Protein AF-A0A7V8ZEN1-F1 (afdb_monomer)

Mean predicted aligned error: 11.78 Å

Structure (mmCIF, N/CA/C/O backbone):
data_AF-A0A7V8ZEN1-F1
#
_entry.id   AF-A0A7V8ZEN1-F1
#
loop_
_atom_site.group_PDB
_atom_site.id
_atom_site.type_symbol
_atom_site.label_atom_id
_atom_site.label_alt_id
_atom_site.label_comp_id
_atom_site.label_asym_id
_atom_site.label_entity_id
_atom_site.label_seq_id
_atom_site.pdbx_PDB_ins_code
_atom_site.Cartn_x
_atom_site.Cartn_y
_atom_site.Cartn_z
_atom_site.occupancy
_atom_site.B_iso_or_equiv
_atom_site.auth_seq_id
_atom_site.auth_comp_id
_atom_site.auth_asym_id
_atom_site.auth_atom_id
_atom_site.pdbx_PDB_model_num
ATOM 1 N N . MET A 1 1 ? 15.581 -9.166 -13.217 1.00 50.28 1 MET A N 1
ATOM 2 C CA . MET A 1 1 ? 16.627 -10.014 -13.841 1.00 50.28 1 MET A CA 1
ATOM 3 C C . MET A 1 1 ? 17.920 -9.915 -13.047 1.00 50.28 1 MET A C 1
ATOM 5 O O . MET A 1 1 ? 18.305 -8.812 -12.677 1.00 50.28 1 MET A O 1
ATOM 9 N N . SER A 1 2 ? 18.585 -11.038 -12.763 1.00 59.81 2 SER A N 1
ATOM 10 C CA . SER A 1 2 ? 19.910 -11.027 -12.125 1.00 59.81 2 SER A CA 1
ATOM 11 C C . SER A 1 2 ? 20.992 -10.606 -13.131 1.00 59.81 2 SER A C 1
ATOM 13 O O . SER A 1 2 ? 20.839 -10.835 -14.330 1.00 59.81 2 SER A O 1
ATOM 15 N N . ALA A 1 3 ? 22.110 -10.040 -12.659 1.00 61.19 3 ALA A N 1
ATOM 16 C CA . ALA A 1 3 ? 23.242 -9.637 -13.512 1.00 61.19 3 ALA A CA 1
ATOM 17 C C . ALA A 1 3 ? 23.814 -10.793 -14.364 1.00 61.19 3 ALA A C 1
ATOM 19 O O . ALA A 1 3 ? 24.419 -10.572 -15.409 1.00 61.19 3 ALA A O 1
ATOM 20 N N . ARG A 1 4 ? 23.590 -12.045 -13.939 1.00 68.81 4 ARG A N 1
ATOM 21 C CA . ARG A 1 4 ? 23.925 -13.251 -14.711 1.00 68.81 4 ARG A CA 1
ATOM 22 C C . ARG A 1 4 ? 23.006 -13.446 -15.920 1.00 68.81 4 ARG A C 1
ATOM 24 O O . ARG A 1 4 ? 23.482 -13.821 -16.983 1.00 68.81 4 ARG A O 1
ATOM 31 N N . SER A 1 5 ? 21.711 -13.165 -15.778 1.00 67.56 5 SER A N 1
ATOM 32 C CA . SER A 1 5 ? 20.731 -13.296 -16.864 1.00 67.56 5 SER A CA 1
ATOM 33 C C . SER A 1 5 ? 20.959 -12.255 -17.966 1.00 67.56 5 SER A C 1
ATOM 35 O O . SER A 1 5 ? 20.916 -12.601 -19.143 1.00 67.56 5 SER A O 1
ATOM 37 N N . THR A 1 6 ? 21.297 -11.011 -17.613 1.00 72.56 6 THR A N 1
ATOM 38 C CA . THR A 1 6 ? 21.605 -9.964 -18.605 1.00 72.56 6 THR A CA 1
ATOM 39 C C . THR A 1 6 ? 22.898 -10.247 -19.371 1.00 72.56 6 THR A C 1
ATOM 41 O O . THR A 1 6 ? 22.950 -10.031 -20.580 1.00 72.56 6 THR A O 1
ATOM 44 N N . ALA A 1 7 ? 23.923 -10.782 -18.700 1.00 70.00 7 ALA A N 1
ATOM 45 C CA . ALA A 1 7 ? 25.176 -11.177 -19.342 1.00 70.00 7 ALA A CA 1
ATOM 46 C C . ALA A 1 7 ? 24.993 -12.346 -20.329 1.00 70.00 7 ALA A C 1
ATOM 48 O O . ALA A 1 7 ? 25.593 -12.336 -21.402 1.00 70.00 7 ALA A O 1
ATOM 49 N N . LEU A 1 8 ? 24.137 -13.323 -19.999 1.00 73.62 8 LEU A N 1
ATOM 50 C CA . LEU A 1 8 ? 23.817 -14.445 -20.891 1.00 73.62 8 LEU A CA 1
ATOM 51 C C . LEU A 1 8 ? 23.087 -13.986 -22.157 1.00 73.62 8 LEU A C 1
ATOM 53 O O . LEU A 1 8 ? 23.453 -14.398 -23.255 1.00 73.62 8 LEU A O 1
ATOM 57 N N . VAL A 1 9 ? 22.097 -13.101 -22.013 1.00 70.50 9 VAL A N 1
ATOM 58 C CA . VAL A 1 9 ? 21.372 -12.533 -23.159 1.00 70.50 9 VAL A CA 1
ATOM 59 C C . VAL A 1 9 ? 22.320 -11.736 -24.054 1.00 70.50 9 VAL A C 1
ATOM 61 O O . VAL A 1 9 ? 22.309 -11.928 -25.267 1.00 70.50 9 VAL A O 1
ATOM 64 N N . LEU A 1 10 ? 23.191 -10.904 -23.470 1.00 70.56 10 LEU A N 1
ATOM 65 C CA . LEU A 1 10 ? 24.184 -10.158 -24.243 1.00 70.56 10 LEU A CA 1
ATOM 66 C C . LEU A 1 10 ? 25.124 -11.097 -25.008 1.00 70.56 10 LEU A C 1
ATOM 68 O O . LEU A 1 10 ? 25.340 -10.899 -26.200 1.00 70.56 10 LEU A O 1
ATOM 72 N N . GLY A 1 11 ? 25.650 -12.132 -24.349 1.00 70.06 11 GLY A N 1
ATOM 73 C CA . GLY A 1 11 ? 26.528 -13.112 -24.989 1.00 70.06 11 GLY A CA 1
ATOM 74 C C . GLY A 1 11 ? 25.861 -13.823 -26.169 1.00 70.06 11 GLY A C 1
ATOM 75 O O . GLY A 1 11 ? 26.482 -13.975 -27.219 1.00 70.06 11 GLY A O 1
ATOM 76 N N . LEU A 1 12 ? 24.584 -14.195 -26.032 1.00 75.19 12 LEU A N 1
ATOM 77 C CA . LEU A 1 12 ? 23.824 -14.871 -27.085 1.00 75.19 12 LEU A CA 1
ATOM 78 C C . LEU A 1 12 ? 23.557 -13.952 -28.287 1.00 75.19 12 LEU A C 1
ATOM 80 O O . LEU A 1 12 ? 23.735 -14.367 -29.431 1.00 75.19 12 LEU A O 1
ATOM 84 N N . VAL A 1 13 ? 23.207 -12.688 -28.032 1.00 69.19 13 VAL A N 1
ATOM 85 C CA . VAL A 1 13 ? 22.998 -11.674 -29.079 1.00 69.19 13 VAL A CA 1
ATOM 86 C C . VAL A 1 13 ? 24.303 -11.359 -29.816 1.00 69.19 13 VAL A C 1
ATOM 88 O O . VAL A 1 13 ? 24.310 -11.301 -31.044 1.00 69.19 13 VAL A O 1
ATOM 91 N N . VAL A 1 14 ? 25.415 -11.208 -29.089 1.00 71.00 14 VAL A N 1
ATOM 92 C CA . VAL A 1 14 ? 26.746 -10.960 -29.672 1.00 71.00 14 VAL A CA 1
ATOM 93 C C . VAL A 1 14 ? 27.201 -12.140 -30.533 1.00 71.00 14 VAL A C 1
ATOM 95 O O . VAL A 1 14 ? 27.686 -11.932 -31.644 1.00 71.00 14 VAL A O 1
ATOM 98 N N . ALA A 1 15 ? 27.023 -13.374 -30.052 1.00 70.88 15 ALA A N 1
ATOM 99 C CA . ALA A 1 15 ? 27.401 -14.575 -30.792 1.00 70.88 15 ALA A CA 1
ATOM 100 C C . ALA A 1 15 ? 26.564 -14.749 -32.070 1.00 70.88 15 ALA A C 1
ATOM 102 O O . ALA A 1 15 ? 27.119 -15.037 -33.131 1.00 70.88 15 ALA A O 1
ATOM 103 N N . ALA A 1 16 ? 25.248 -14.526 -31.989 1.00 69.38 16 ALA A N 1
ATOM 104 C CA . ALA A 1 16 ? 24.355 -14.609 -33.141 1.00 69.38 16 ALA A CA 1
ATOM 105 C C . ALA A 1 16 ? 24.655 -13.517 -34.183 1.00 69.38 16 ALA A C 1
ATOM 107 O O . ALA A 1 16 ? 24.799 -13.823 -35.367 1.00 69.38 16 ALA A O 1
ATOM 108 N N . GLY A 1 17 ? 24.805 -12.261 -33.748 1.00 61.66 17 GLY A N 1
ATOM 109 C CA . GLY A 1 17 ? 25.104 -11.132 -34.633 1.00 61.66 17 GLY A CA 1
ATOM 110 C C . GLY A 1 17 ? 26.479 -11.248 -35.295 1.00 61.66 17 GLY A C 1
ATOM 111 O O . GLY A 1 17 ? 26.591 -11.134 -36.516 1.00 61.66 17 GLY A O 1
ATOM 112 N N . GLY A 1 18 ? 27.516 -11.553 -34.509 1.00 64.50 18 GLY A N 1
ATOM 113 C CA . GLY A 1 18 ? 28.874 -11.762 -35.015 1.00 64.50 18 GLY A CA 1
ATOM 114 C C . GLY A 1 18 ? 28.983 -12.958 -35.962 1.00 64.50 18 GLY A C 1
ATOM 115 O O . GLY A 1 18 ? 29.631 -12.858 -37.002 1.00 64.50 18 GLY A O 1
ATOM 116 N N . GLY A 1 19 ? 28.306 -14.068 -35.646 1.00 66.12 19 GLY A N 1
ATOM 117 C CA . GLY A 1 19 ? 28.267 -15.265 -36.491 1.00 66.12 19 GLY A CA 1
ATOM 118 C C . GLY A 1 19 ? 27.554 -15.036 -37.826 1.00 66.12 19 GLY A C 1
ATOM 119 O O . GLY A 1 19 ? 28.081 -15.413 -38.871 1.00 66.12 19 GLY A O 1
ATOM 120 N N . ALA A 1 20 ? 26.401 -14.361 -37.817 1.00 64.44 20 ALA A N 1
ATOM 121 C CA . ALA A 1 20 ? 25.682 -14.009 -39.043 1.00 64.44 20 ALA A CA 1
ATOM 122 C C . ALA A 1 20 ? 26.513 -13.084 -39.948 1.00 64.44 20 ALA A C 1
ATOM 124 O O . ALA A 1 20 ? 26.567 -13.284 -41.160 1.00 64.44 20 ALA A O 1
ATOM 125 N N . PHE A 1 21 ? 27.217 -12.112 -39.362 1.00 59.88 21 PHE A N 1
ATOM 126 C CA . PHE A 1 21 ? 28.091 -11.209 -40.111 1.00 59.88 21 PHE A CA 1
ATOM 127 C C . PHE A 1 21 ? 29.328 -11.934 -40.667 1.00 59.88 21 PHE A C 1
ATOM 129 O O . PHE A 1 21 ? 29.716 -11.703 -41.814 1.00 59.88 21 PHE A O 1
ATOM 136 N N . ALA A 1 22 ? 29.897 -12.871 -39.897 1.00 67.56 22 ALA A N 1
ATOM 137 C CA . ALA A 1 22 ? 31.028 -13.697 -40.319 1.00 67.56 22 ALA A CA 1
ATOM 138 C C . ALA A 1 22 ? 30.718 -14.553 -41.556 1.00 67.56 22 ALA A C 1
ATOM 140 O O . ALA A 1 22 ? 31.601 -14.765 -42.386 1.00 67.56 22 ALA A O 1
ATOM 141 N N . LEU A 1 23 ? 29.475 -15.030 -41.686 1.00 74.12 23 LEU A N 1
ATOM 142 C CA . LEU A 1 23 ? 29.033 -15.828 -42.834 1.00 74.12 23 LEU A CA 1
ATOM 143 C C . LEU A 1 23 ? 28.975 -15.022 -44.138 1.00 74.12 23 LEU A C 1
ATOM 145 O O . LEU A 1 23 ? 29.176 -15.595 -45.204 1.00 74.12 23 LEU A O 1
ATOM 149 N N . VAL A 1 24 ? 28.702 -13.717 -44.061 1.00 70.56 24 VAL A N 1
ATOM 150 C CA . VAL A 1 24 ? 28.510 -12.856 -45.241 1.00 70.56 24 VAL A CA 1
ATOM 151 C C . VAL A 1 24 ? 29.795 -12.127 -45.631 1.00 70.56 24 VAL A C 1
ATOM 153 O O . VAL A 1 24 ? 30.122 -12.054 -46.812 1.00 70.56 24 VAL A O 1
ATOM 156 N N . TYR A 1 25 ? 30.534 -11.608 -44.649 1.00 69.50 25 TYR A N 1
ATOM 157 C CA . TYR A 1 25 ? 31.694 -10.734 -44.875 1.00 69.50 25 TYR A CA 1
ATOM 158 C C . TYR A 1 25 ? 33.033 -11.395 -44.520 1.00 69.50 25 TYR A C 1
ATOM 160 O O . TYR A 1 25 ? 34.095 -10.886 -44.862 1.00 69.50 25 TYR A O 1
ATOM 168 N N . GLY A 1 26 ? 32.999 -12.572 -43.891 1.00 81.12 26 GLY A N 1
ATOM 169 C CA . GLY A 1 26 ? 34.181 -13.339 -43.515 1.00 81.12 26 GLY A CA 1
ATOM 170 C C . GLY A 1 26 ? 34.515 -13.273 -42.017 1.00 81.12 26 GLY A C 1
ATOM 171 O O . GLY A 1 26 ? 34.032 -12.414 -41.275 1.00 81.12 26 GLY A O 1
ATOM 172 N N . PRO A 1 27 ? 35.372 -14.192 -41.533 1.00 79.62 27 PRO A N 1
ATOM 173 C CA . PRO A 1 27 ? 35.562 -14.433 -40.101 1.00 79.62 27 PRO A CA 1
ATOM 174 C C . PRO A 1 27 ? 36.233 -13.274 -39.352 1.00 79.62 27 PRO A C 1
ATOM 176 O O . PRO A 1 27 ? 35.972 -13.087 -38.165 1.00 79.62 27 PRO A O 1
ATOM 179 N N . ARG A 1 28 ? 37.085 -12.484 -40.022 1.00 75.44 28 ARG A N 1
ATOM 180 C CA . ARG A 1 28 ? 37.740 -11.315 -39.406 1.00 75.44 28 ARG A CA 1
ATOM 181 C C . ARG A 1 28 ? 36.740 -10.194 -39.127 1.00 75.44 28 ARG A C 1
ATOM 183 O O . ARG A 1 28 ? 36.714 -9.677 -38.013 1.00 75.44 28 ARG A O 1
ATOM 190 N N . ASP A 1 29 ? 35.882 -9.886 -40.092 1.00 67.38 29 ASP A N 1
ATOM 191 C CA . ASP A 1 29 ? 34.894 -8.812 -39.967 1.00 67.38 29 ASP A CA 1
ATOM 192 C C . ASP A 1 29 ? 33.766 -9.198 -39.002 1.00 67.38 29 ASP A C 1
ATOM 194 O O . ASP A 1 29 ? 33.322 -8.380 -38.196 1.00 67.38 29 ASP A O 1
ATOM 198 N N . GLY A 1 30 ? 33.381 -10.480 -38.973 1.00 66.56 30 GLY A N 1
ATOM 199 C CA . GLY A 1 30 ? 32.468 -11.003 -37.954 1.00 66.56 30 GLY A CA 1
ATOM 200 C C . GLY A 1 30 ? 33.020 -10.930 -36.524 1.00 66.56 30 GLY A C 1
ATOM 201 O O . GLY A 1 30 ? 32.283 -10.588 -35.599 1.00 66.56 30 GLY A O 1
ATOM 202 N N . ALA A 1 31 ? 34.321 -11.182 -36.326 1.00 74.19 31 ALA A N 1
ATOM 203 C CA . ALA A 1 31 ? 34.964 -11.051 -35.015 1.00 74.19 31 ALA A CA 1
ATOM 204 C C . AL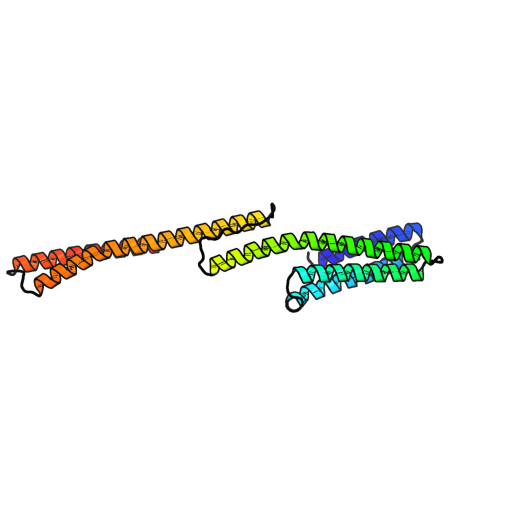A A 1 31 ? 35.035 -9.588 -34.539 1.00 74.19 31 ALA A C 1
ATOM 206 O O . ALA A 1 31 ? 34.787 -9.309 -33.364 1.00 74.19 31 ALA A O 1
ATOM 207 N N . LEU A 1 32 ? 35.323 -8.650 -35.449 1.00 69.69 32 LEU A N 1
ATOM 208 C CA . LEU A 1 32 ? 35.309 -7.213 -35.154 1.00 69.69 32 LEU A CA 1
ATOM 209 C C . LEU A 1 32 ? 33.902 -6.727 -34.782 1.00 69.69 32 LEU A C 1
ATOM 211 O O . LEU A 1 32 ? 33.744 -6.008 -33.792 1.00 69.69 32 LEU A O 1
ATOM 215 N N . MET A 1 33 ? 32.878 -7.177 -35.509 1.00 64.56 33 MET A N 1
ATOM 216 C CA . MET A 1 33 ? 31.480 -6.863 -35.205 1.00 64.56 33 MET A CA 1
ATOM 217 C C . MET A 1 33 ? 31.051 -7.418 -33.838 1.00 64.56 33 MET A C 1
ATOM 219 O O . MET A 1 33 ? 30.427 -6.711 -33.047 1.00 64.56 33 MET A O 1
ATOM 223 N N . ALA A 1 34 ? 31.440 -8.654 -33.510 1.00 67.81 34 ALA A N 1
ATOM 224 C CA . ALA A 1 34 ? 31.159 -9.246 -32.203 1.00 67.81 34 ALA A CA 1
ATOM 225 C C . ALA A 1 34 ? 31.802 -8.445 -31.054 1.00 67.81 34 ALA A C 1
ATOM 227 O O . ALA A 1 34 ? 31.140 -8.153 -30.055 1.00 67.81 34 ALA A O 1
ATOM 228 N N . LEU A 1 35 ? 33.071 -8.044 -31.203 1.00 76.19 35 LEU A N 1
ATOM 229 C CA . LEU A 1 35 ? 33.782 -7.232 -30.209 1.00 76.19 35 LEU A CA 1
ATOM 230 C C . LEU A 1 35 ? 33.095 -5.874 -29.997 1.00 76.19 35 LEU A C 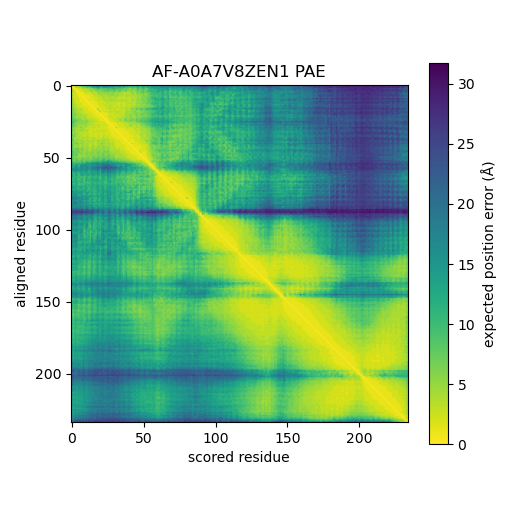1
ATOM 232 O O . LEU A 1 35 ? 32.929 -5.426 -28.861 1.00 76.19 35 LEU A O 1
ATOM 236 N N . PHE A 1 36 ? 32.656 -5.248 -31.088 1.00 69.38 36 PHE A N 1
ATOM 237 C CA . PHE A 1 36 ? 31.930 -3.985 -31.053 1.00 69.38 36 PHE A CA 1
ATOM 238 C C . PHE A 1 36 ? 30.582 -4.108 -30.324 1.00 69.38 36 PHE A C 1
ATOM 240 O O . PHE A 1 36 ? 30.307 -3.340 -29.396 1.00 69.38 36 PHE A O 1
ATOM 247 N N . MET A 1 37 ? 29.766 -5.109 -30.679 1.00 65.56 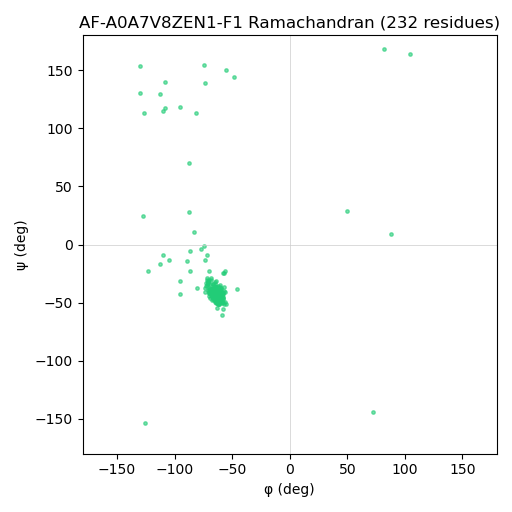37 MET A N 1
ATOM 248 C CA . MET A 1 37 ? 28.480 -5.364 -30.016 1.00 65.56 37 MET A CA 1
ATOM 249 C C . MET A 1 37 ? 28.656 -5.644 -28.519 1.00 65.56 37 MET A C 1
ATOM 251 O O . MET A 1 37 ? 27.850 -5.189 -27.705 1.00 65.56 37 MET A O 1
ATOM 255 N N . LEU A 1 38 ? 29.728 -6.346 -28.145 1.00 75.25 38 LEU A N 1
ATOM 256 C CA . LEU A 1 38 ? 30.057 -6.626 -26.751 1.00 75.25 38 LEU A CA 1
ATOM 257 C C . LEU A 1 38 ? 30.408 -5.339 -25.991 1.00 75.25 38 LEU A C 1
ATOM 259 O O . LEU A 1 38 ? 29.892 -5.130 -24.893 1.00 75.25 38 LEU A O 1
ATOM 263 N N . GLY A 1 39 ? 31.215 -4.451 -26.580 1.00 74.19 39 GLY A N 1
ATOM 264 C CA . GLY A 1 39 ? 31.580 -3.161 -25.985 1.00 74.19 39 GLY A CA 1
ATOM 265 C C . GLY A 1 39 ? 30.380 -2.233 -25.775 1.00 74.19 39 GLY A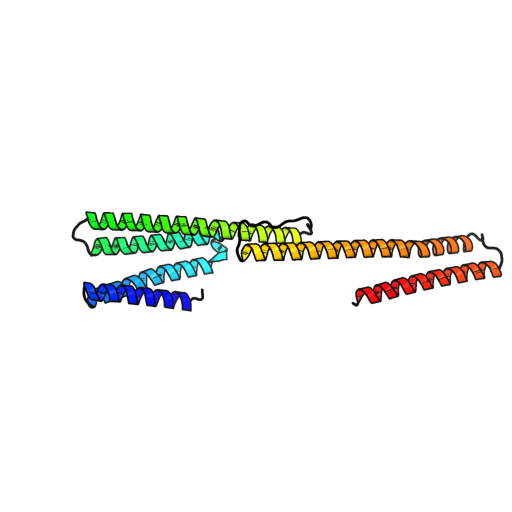 C 1
ATOM 266 O O . GLY A 1 39 ? 30.162 -1.739 -24.665 1.00 74.19 39 GLY A O 1
ATOM 267 N N . CYS A 1 40 ? 29.555 -2.045 -26.809 1.00 66.69 40 CYS A N 1
ATOM 268 C CA . CYS A 1 40 ? 28.335 -1.240 -26.707 1.00 66.69 40 CYS A CA 1
ATOM 269 C C . CYS A 1 40 ? 27.337 -1.848 -25.714 1.00 66.69 40 CYS A C 1
ATOM 271 O O . CYS A 1 40 ? 26.825 -1.150 -24.838 1.00 66.69 40 CYS A O 1
ATOM 273 N N . GLY A 1 41 ? 27.095 -3.158 -25.792 1.00 64.88 41 GLY A N 1
ATOM 274 C CA . GLY A 1 41 ? 26.184 -3.843 -24.878 1.00 64.88 41 GLY A CA 1
ATOM 275 C C . GLY A 1 41 ? 26.639 -3.779 -23.419 1.00 64.88 41 GLY A C 1
ATOM 276 O O . GLY A 1 41 ? 25.820 -3.534 -22.532 1.00 64.88 41 GLY A O 1
ATOM 277 N N . ALA A 1 42 ? 27.942 -3.916 -23.157 1.00 76.12 42 ALA A N 1
ATOM 278 C CA . ALA A 1 42 ? 28.507 -3.782 -21.816 1.00 76.12 42 ALA A CA 1
ATOM 279 C C . ALA A 1 42 ? 28.353 -2.358 -21.257 1.00 76.12 42 ALA A C 1
ATOM 281 O O . ALA A 1 42 ? 28.045 -2.202 -20.075 1.00 76.12 42 ALA A O 1
ATOM 282 N N . LEU A 1 43 ? 28.505 -1.325 -22.092 1.00 72.25 43 LEU A N 1
ATOM 283 C CA . LEU A 1 43 ? 28.289 0.071 -21.699 1.00 72.25 43 LEU A CA 1
ATOM 284 C C . LEU A 1 43 ? 26.817 0.367 -21.384 1.00 72.25 43 LEU A C 1
ATOM 286 O O . LEU A 1 43 ? 26.542 0.986 -20.354 1.00 72.25 43 LEU A O 1
ATOM 290 N N . VAL A 1 44 ? 25.869 -0.107 -22.205 1.00 67.19 44 VAL A N 1
ATOM 291 C CA . VAL A 1 44 ? 24.428 0.063 -21.930 1.00 67.19 44 VAL A CA 1
ATOM 292 C C . VAL A 1 44 ? 24.040 -0.655 -20.642 1.00 67.19 44 VAL A C 1
ATOM 294 O O . VAL A 1 44 ? 23.436 -0.049 -19.758 1.00 67.19 44 VAL A O 1
ATOM 297 N N . LEU A 1 45 ? 24.412 -1.931 -20.497 1.00 71.31 45 LEU A N 1
ATOM 298 C CA . LEU A 1 45 ? 24.070 -2.714 -19.309 1.00 71.31 45 LEU A CA 1
ATOM 299 C C . LEU A 1 45 ? 24.765 -2.179 -18.054 1.00 71.31 45 LEU A C 1
ATOM 301 O O . LEU A 1 45 ? 24.143 -2.107 -16.995 1.00 71.31 45 LEU A O 1
ATOM 305 N N . GLY A 1 46 ? 26.029 -1.771 -18.166 1.00 76.06 46 GLY A N 1
ATOM 306 C CA . GLY A 1 46 ? 26.787 -1.160 -17.079 1.00 76.06 46 GLY A CA 1
ATOM 307 C C . GLY A 1 46 ? 26.177 0.168 -16.641 1.00 76.06 46 GLY A C 1
ATOM 308 O O . GLY A 1 46 ? 25.953 0.372 -15.448 1.00 76.06 46 GLY A O 1
ATOM 309 N N . GLY A 1 47 ? 25.829 1.031 -17.596 1.00 71.88 47 GLY A N 1
ATOM 310 C CA . GLY A 1 47 ? 25.140 2.293 -17.345 1.00 71.88 47 GLY A CA 1
ATOM 311 C C . GLY A 1 47 ? 23.770 2.086 -16.705 1.00 71.88 47 GLY A C 1
ATOM 312 O O . GLY A 1 47 ? 23.504 2.659 -15.649 1.00 71.88 47 GLY A O 1
ATOM 313 N N . ALA A 1 48 ? 22.943 1.197 -17.259 1.00 69.38 48 ALA A N 1
ATOM 314 C CA . ALA A 1 48 ? 21.645 0.832 -16.691 1.00 69.38 48 ALA A CA 1
ATOM 315 C C . ALA A 1 48 ? 21.780 0.290 -15.257 1.00 69.38 48 ALA A C 1
ATOM 317 O O . ALA A 1 48 ? 21.018 0.674 -14.368 1.00 69.38 48 ALA A O 1
ATOM 318 N N . HIS A 1 49 ? 22.787 -0.547 -14.989 1.00 73.38 49 HIS A N 1
ATOM 319 C CA . HIS A 1 49 ? 23.016 -1.083 -13.650 1.00 73.38 49 HIS A CA 1
ATOM 320 C C . HIS A 1 49 ? 23.529 -0.016 -12.670 1.00 73.38 49 HIS A C 1
ATOM 322 O O . HIS A 1 49 ? 23.163 -0.041 -11.491 1.00 73.38 49 HIS A O 1
ATOM 328 N N . LEU A 1 50 ? 24.330 0.943 -13.146 1.00 73.88 50 LEU A N 1
ATOM 329 C CA . LEU A 1 50 ? 24.809 2.084 -12.366 1.00 73.88 50 LEU A CA 1
ATOM 330 C C . LEU A 1 50 ? 23.663 3.046 -12.016 1.00 73.88 50 LEU A C 1
ATOM 332 O O . LEU A 1 50 ? 23.548 3.456 -10.860 1.00 73.88 50 LEU A O 1
ATOM 336 N N . LEU A 1 51 ? 22.794 3.349 -12.986 1.00 71.12 51 LEU A N 1
ATOM 337 C CA . LEU A 1 51 ? 21.555 4.113 -12.805 1.00 71.12 51 LEU A CA 1
ATOM 338 C C . LEU A 1 51 ? 20.638 3.426 -11.784 1.00 71.12 51 LEU A C 1
ATOM 340 O O . LEU A 1 51 ? 20.185 4.069 -10.838 1.00 71.12 51 LEU A O 1
ATOM 344 N N . ALA A 1 52 ? 20.463 2.106 -11.895 1.00 67.69 52 ALA A N 1
ATOM 345 C CA . ALA A 1 52 ? 19.693 1.319 -10.933 1.00 67.69 52 ALA A CA 1
ATOM 346 C C . ALA A 1 52 ? 20.325 1.304 -9.525 1.00 67.69 52 ALA A C 1
ATOM 348 O O . ALA A 1 52 ? 19.607 1.365 -8.526 1.00 67.69 52 ALA A O 1
ATOM 349 N N . ARG A 1 53 ? 21.663 1.268 -9.411 1.00 72.00 53 ARG A N 1
ATOM 350 C CA . ARG A 1 53 ? 22.378 1.358 -8.120 1.00 72.00 53 ARG A CA 1
ATOM 351 C C . ARG A 1 53 ? 22.308 2.756 -7.504 1.00 72.00 53 ARG A C 1
ATOM 353 O O . ARG A 1 53 ? 22.238 2.875 -6.284 1.00 72.00 53 ARG A O 1
ATOM 360 N N . ARG A 1 54 ? 22.277 3.815 -8.318 1.00 72.62 54 ARG A N 1
ATOM 361 C CA . ARG A 1 54 ? 22.103 5.211 -7.872 1.00 72.62 54 ARG A CA 1
ATOM 362 C C . ARG A 1 54 ? 20.630 5.623 -7.747 1.00 72.62 54 ARG A C 1
ATOM 364 O O . ARG A 1 54 ? 20.314 6.810 -7.815 1.00 72.62 54 ARG A O 1
ATOM 371 N N . ARG A 1 55 ? 19.739 4.664 -7.468 1.00 60.25 55 ARG A N 1
ATOM 372 C CA . ARG A 1 55 ? 18.289 4.856 -7.272 1.00 60.25 55 ARG A CA 1
ATOM 373 C C . ARG A 1 55 ? 17.926 6.032 -6.358 1.00 60.25 55 ARG A C 1
ATOM 375 O O . ARG A 1 55 ? 16.990 6.762 -6.652 1.00 60.25 55 ARG A O 1
ATOM 382 N N . ARG A 1 56 ? 18.695 6.260 -5.285 1.00 57.72 56 ARG A N 1
ATOM 383 C CA . ARG A 1 56 ? 18.453 7.361 -4.329 1.00 57.72 56 ARG A CA 1
ATOM 384 C C . ARG A 1 56 ? 18.742 8.762 -4.885 1.00 57.72 56 ARG A C 1
ATOM 386 O O . ARG A 1 56 ? 18.201 9.724 -4.364 1.00 57.72 56 ARG A O 1
ATOM 393 N N . VAL A 1 57 ? 19.576 8.888 -5.920 1.00 58.22 57 VAL A N 1
ATOM 394 C CA . VAL A 1 57 ? 19.982 10.187 -6.496 1.00 58.22 57 VAL A CA 1
ATOM 395 C C . VAL A 1 57 ? 19.113 10.561 -7.701 1.00 58.22 57 VAL A C 1
ATOM 397 O O . VAL A 1 57 ? 18.843 11.733 -7.937 1.00 58.22 57 VAL A O 1
ATOM 400 N N . VAL A 1 58 ? 18.638 9.567 -8.459 1.00 55.78 58 VAL A N 1
ATOM 401 C CA . VAL A 1 58 ? 17.902 9.776 -9.722 1.00 55.78 58 VAL A CA 1
ATOM 402 C C . VAL A 1 58 ? 16.391 9.974 -9.502 1.00 55.78 58 VAL A C 1
ATOM 404 O O . VAL A 1 58 ? 15.688 10.381 -10.425 1.00 55.78 58 VAL A O 1
ATOM 407 N N . GLY A 1 59 ? 15.889 9.823 -8.270 1.00 65.75 59 GLY A N 1
ATOM 408 C CA . GLY A 1 59 ? 14.500 10.122 -7.881 1.00 65.75 59 GLY A CA 1
ATOM 409 C C . GLY A 1 59 ? 13.479 9.110 -8.411 1.00 65.75 59 GLY A C 1
ATOM 410 O O . GLY A 1 59 ? 13.786 7.920 -8.451 1.00 65.75 59 GLY A O 1
ATOM 411 N N . ALA A 1 60 ? 12.278 9.581 -8.783 1.00 68.69 60 ALA A N 1
ATOM 412 C CA . ALA A 1 60 ? 11.121 8.763 -9.176 1.00 68.69 60 ALA A CA 1
ATOM 413 C C . ALA A 1 60 ? 11.455 7.673 -10.214 1.00 68.69 60 ALA A C 1
ATOM 415 O O . ALA A 1 60 ? 12.274 7.888 -11.115 1.00 68.69 60 ALA A O 1
ATOM 416 N N . LEU A 1 61 ? 10.804 6.507 -10.097 1.00 66.88 61 LEU A N 1
ATOM 417 C CA . LEU A 1 61 ? 11.059 5.346 -10.960 1.00 66.88 61 LEU A CA 1
ATOM 418 C C . LEU A 1 61 ? 10.861 5.685 -12.449 1.00 66.88 61 LEU A C 1
ATOM 420 O O . LEU A 1 61 ? 11.651 5.236 -13.279 1.00 66.88 61 LEU A O 1
ATOM 424 N N . SER A 1 62 ? 9.883 6.536 -12.776 1.00 65.31 62 SER A N 1
ATOM 425 C CA . SER A 1 62 ? 9.610 6.983 -14.149 1.00 65.31 62 SER A CA 1
ATOM 426 C C . SER A 1 62 ? 10.825 7.666 -14.785 1.00 65.31 62 SER A C 1
ATOM 428 O O . SER A 1 62 ? 11.229 7.318 -15.895 1.00 65.31 62 SER A O 1
ATOM 430 N N . ARG A 1 63 ? 11.503 8.559 -14.050 1.00 66.69 63 ARG A N 1
ATOM 431 C CA . ARG A 1 63 ? 12.718 9.237 -14.534 1.00 66.69 63 ARG A CA 1
ATOM 432 C C . ARG A 1 63 ? 13.869 8.267 -14.766 1.00 66.69 63 ARG A C 1
ATOM 434 O O . ARG A 1 63 ? 14.672 8.491 -15.665 1.00 66.69 63 ARG A O 1
ATOM 441 N N . G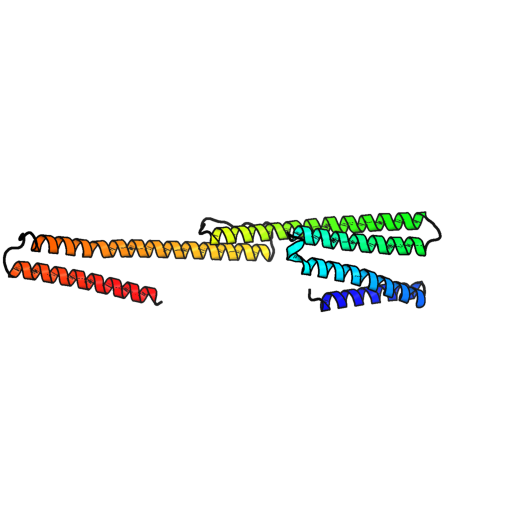LN A 1 64 ? 13.962 7.198 -13.975 1.00 68.38 64 GLN A N 1
ATOM 442 C CA . GLN A 1 64 ? 14.997 6.175 -14.151 1.00 68.38 64 GLN A CA 1
ATOM 443 C C . GLN A 1 64 ? 14.765 5.353 -15.417 1.00 68.38 64 GLN A C 1
ATOM 445 O O . GLN A 1 64 ? 15.723 5.099 -16.146 1.00 68.38 64 GLN A O 1
ATOM 450 N N . PHE A 1 65 ? 13.513 4.979 -15.701 1.00 69.81 65 PHE A N 1
ATOM 451 C CA . PHE A 1 65 ? 13.163 4.299 -16.947 1.00 69.81 65 PHE A CA 1
ATOM 452 C C . PHE A 1 65 ? 13.481 5.176 -18.154 1.00 69.81 65 PHE A C 1
ATOM 454 O O . PHE A 1 65 ? 14.231 4.746 -19.028 1.00 69.81 65 PHE A O 1
ATOM 461 N N . VAL A 1 66 ? 13.020 6.430 -18.155 1.00 70.31 66 VAL A N 1
ATOM 462 C CA . VAL A 1 66 ? 13.298 7.381 -19.243 1.00 70.31 66 VAL A CA 1
ATOM 463 C C . VAL A 1 66 ? 14.805 7.606 -19.426 1.00 70.31 66 VAL A C 1
ATOM 465 O O . VAL A 1 66 ? 15.289 7.611 -20.556 1.00 70.31 66 VAL A O 1
ATOM 468 N N . ALA A 1 67 ? 15.573 7.736 -18.338 1.00 68.69 67 ALA A N 1
ATOM 469 C CA . ALA A 1 67 ? 17.028 7.898 -18.399 1.00 68.69 67 ALA A CA 1
ATOM 470 C C . ALA A 1 67 ? 17.759 6.643 -18.909 1.00 68.69 67 ALA A C 1
ATOM 472 O O . ALA A 1 67 ? 18.719 6.751 -19.669 1.00 68.69 67 ALA A O 1
ATOM 473 N N . GLY A 1 68 ? 17.325 5.445 -18.508 1.00 69.19 68 GLY A N 1
ATOM 474 C CA . GLY A 1 68 ? 17.913 4.190 -18.986 1.00 69.19 68 GLY A CA 1
ATOM 475 C C . GLY A 1 68 ? 17.635 3.951 -20.470 1.00 69.19 68 GLY A C 1
ATOM 476 O O . GLY A 1 68 ? 18.532 3.576 -21.224 1.00 69.19 68 GLY A O 1
ATOM 477 N N . ILE A 1 69 ? 16.406 4.236 -20.892 1.00 71.06 69 ILE A N 1
ATOM 478 C CA . ILE A 1 69 ? 15.964 4.183 -22.284 1.00 71.06 69 ILE A CA 1
ATOM 479 C C . ILE A 1 69 ? 16.766 5.167 -23.149 1.00 71.06 69 ILE A C 1
ATOM 481 O O . ILE A 1 69 ? 17.323 4.773 -24.174 1.00 71.06 69 ILE A O 1
ATOM 485 N N . SER A 1 70 ? 16.858 6.436 -22.736 1.00 68.69 70 SER A N 1
ATOM 486 C CA . SER A 1 70 ? 17.571 7.463 -23.503 1.00 68.69 70 SER A CA 1
ATOM 487 C C . SER A 1 70 ? 19.066 7.162 -23.609 1.00 68.69 70 SER A C 1
ATOM 489 O O . SER A 1 70 ? 19.647 7.340 -24.680 1.00 68.69 70 SER A O 1
ATOM 491 N N . LEU A 1 71 ? 19.672 6.614 -22.549 1.00 71.06 71 LEU A N 1
ATOM 492 C CA . LEU A 1 71 ? 21.051 6.131 -22.572 1.00 71.06 71 LEU A CA 1
ATOM 493 C C . LEU A 1 71 ? 21.244 4.997 -23.589 1.00 71.06 71 LEU A C 1
ATOM 495 O O . LEU A 1 71 ? 22.197 5.037 -24.366 1.00 71.06 71 LEU A O 1
ATOM 499 N N . ALA A 1 72 ? 20.351 4.002 -23.603 1.00 67.38 72 ALA A N 1
ATOM 500 C CA . ALA A 1 72 ? 20.433 2.881 -24.538 1.00 67.38 72 ALA A CA 1
ATOM 501 C C . ALA A 1 72 ? 20.348 3.359 -25.996 1.00 67.38 72 ALA A C 1
ATOM 503 O O . ALA A 1 72 ? 21.175 2.979 -26.825 1.00 67.38 72 ALA A O 1
ATOM 504 N N . ILE A 1 73 ? 19.404 4.253 -26.292 1.00 70.31 73 ILE A N 1
ATOM 505 C CA . ILE A 1 73 ? 19.216 4.825 -27.632 1.00 70.31 73 ILE A CA 1
ATOM 506 C C . ILE A 1 73 ? 20.415 5.664 -28.053 1.00 70.31 73 ILE A C 1
ATOM 508 O O . ILE A 1 73 ? 20.901 5.514 -29.175 1.00 70.31 73 ILE A O 1
ATOM 512 N N . GLY A 1 74 ? 20.911 6.524 -27.160 1.00 65.56 74 GLY A N 1
ATOM 513 C CA . GLY A 1 74 ? 22.080 7.356 -27.426 1.00 65.56 74 GLY A CA 1
ATOM 514 C C . GLY A 1 74 ? 23.306 6.512 -27.766 1.00 65.56 74 GLY A C 1
ATOM 515 O O . GLY A 1 74 ? 24.000 6.805 -28.738 1.00 65.56 74 GLY A O 1
ATOM 516 N N . LEU A 1 75 ? 23.534 5.420 -27.029 1.00 64.81 75 LEU A N 1
ATOM 517 C CA . LEU A 1 75 ? 24.685 4.548 -27.260 1.00 64.81 75 LEU A CA 1
ATOM 518 C C . LEU A 1 75 ? 24.570 3.746 -28.563 1.00 64.81 75 LEU A C 1
ATOM 520 O O . LEU A 1 75 ? 25.553 3.617 -29.291 1.00 64.81 75 LEU A O 1
ATOM 524 N N . VAL A 1 76 ? 23.372 3.238 -28.872 1.00 68.88 76 VAL A N 1
ATOM 525 C CA . VAL A 1 76 ? 23.092 2.522 -30.127 1.00 68.88 76 VAL A CA 1
ATOM 526 C C . VAL A 1 76 ? 23.253 3.466 -31.323 1.00 68.88 76 VAL A C 1
ATOM 528 O O . VAL A 1 76 ? 23.929 3.112 -32.287 1.00 68.88 76 VAL A O 1
ATOM 531 N N . THR A 1 77 ? 22.749 4.699 -31.220 1.00 69.38 77 THR A N 1
ATOM 532 C CA . THR A 1 77 ? 22.909 5.750 -32.245 1.00 69.38 77 THR A CA 1
ATOM 533 C C . THR A 1 77 ? 24.358 6.108 -32.489 1.00 69.38 77 THR A C 1
ATOM 535 O O . THR A 1 77 ? 24.807 6.119 -33.635 1.00 69.38 77 THR A O 1
ATOM 538 N N . LEU A 1 78 ? 25.105 6.365 -31.419 1.00 67.06 78 LEU A N 1
ATOM 539 C CA . LEU A 1 78 ? 26.518 6.702 -31.518 1.00 67.06 78 LEU A CA 1
ATOM 540 C C . LEU A 1 78 ? 27.314 5.545 -32.132 1.00 67.06 78 LEU A C 1
ATOM 542 O O . LEU A 1 78 ? 28.169 5.770 -32.986 1.00 67.06 78 LEU A O 1
ATOM 546 N N . GLY A 1 79 ? 26.991 4.309 -31.747 1.00 63.50 79 GLY A N 1
ATOM 547 C CA . GLY A 1 79 ? 27.645 3.119 -32.266 1.00 63.50 79 GLY A CA 1
ATOM 548 C C . GLY A 1 79 ? 27.408 2.887 -33.761 1.00 63.50 79 GLY A C 1
ATOM 549 O O . GLY A 1 79 ? 28.361 2.707 -34.519 1.00 63.50 79 GLY A O 1
ATOM 550 N N . VAL A 1 80 ? 26.152 2.938 -34.207 1.00 68.19 80 VAL A N 1
ATOM 551 C CA . VAL A 1 80 ? 25.816 2.775 -35.631 1.00 68.19 80 VAL A CA 1
ATOM 552 C C . VAL A 1 80 ? 26.329 3.948 -36.459 1.00 68.19 80 VAL A C 1
ATOM 554 O O . VAL A 1 80 ? 26.845 3.724 -37.550 1.00 68.19 80 VAL A O 1
ATOM 557 N N . GLY A 1 81 ? 26.269 5.178 -35.940 1.00 64.12 81 GLY A N 1
ATOM 558 C CA . GLY A 1 81 ? 26.859 6.344 -36.598 1.00 64.12 81 GLY A CA 1
ATOM 559 C C . GLY A 1 81 ? 28.370 6.200 -36.797 1.00 64.12 81 GLY A C 1
ATOM 560 O O . GLY A 1 81 ? 28.873 6.476 -37.883 1.00 64.12 81 GLY A O 1
ATOM 561 N N . ALA A 1 82 ? 29.092 5.693 -35.793 1.00 65.19 82 ALA A N 1
ATOM 562 C CA . ALA A 1 82 ? 30.523 5.420 -35.908 1.00 65.19 82 ALA A CA 1
ATOM 563 C C . ALA A 1 82 ? 30.826 4.347 -36.969 1.00 65.19 82 ALA A C 1
ATOM 565 O O . ALA A 1 82 ? 31.720 4.543 -37.788 1.00 65.19 82 ALA A O 1
ATOM 566 N N . ILE A 1 83 ? 30.060 3.249 -37.012 1.00 63.25 83 ILE A N 1
ATOM 567 C CA . ILE A 1 83 ? 30.219 2.204 -38.042 1.00 63.25 83 ILE A CA 1
ATOM 568 C C . ILE A 1 83 ? 29.898 2.749 -39.440 1.00 63.25 83 ILE A C 1
ATOM 570 O O . ILE A 1 83 ? 30.641 2.486 -40.384 1.00 63.25 83 ILE A O 1
ATOM 574 N N . ALA A 1 84 ? 28.829 3.536 -39.580 1.00 62.84 84 ALA A N 1
ATOM 575 C CA . ALA A 1 84 ? 28.432 4.137 -40.850 1.00 62.84 84 ALA A CA 1
ATOM 576 C C . ALA A 1 84 ? 29.515 5.077 -41.409 1.00 62.84 84 ALA A C 1
ATOM 578 O O . ALA A 1 84 ? 29.792 5.052 -42.606 1.00 62.84 84 ALA A O 1
ATOM 579 N N . LEU A 1 85 ? 30.171 5.853 -40.539 1.00 63.72 85 LEU A N 1
ATOM 580 C CA . LEU A 1 85 ? 31.297 6.715 -40.909 1.00 63.72 85 LEU A CA 1
ATOM 581 C C . LEU A 1 85 ? 32.567 5.927 -41.270 1.00 63.72 85 LEU A C 1
ATOM 583 O O . LEU A 1 85 ? 33.356 6.397 -42.084 1.00 63.72 85 LEU A O 1
ATOM 587 N N . LEU A 1 86 ? 32.776 4.750 -40.670 1.00 65.62 86 LEU A N 1
ATOM 588 C CA . LEU A 1 86 ? 33.968 3.924 -40.890 1.00 65.62 86 LEU A CA 1
ATOM 589 C C . LEU A 1 86 ? 33.858 2.981 -42.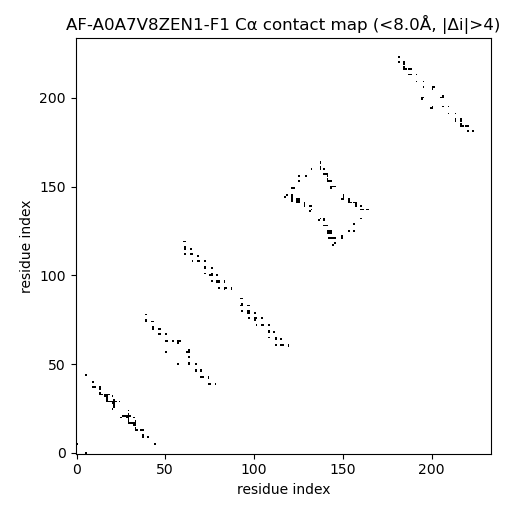102 1.00 65.62 86 LEU A C 1
ATOM 591 O O . LEU A 1 86 ? 34.895 2.569 -42.618 1.00 65.62 86 LEU A O 1
ATOM 595 N N . MET A 1 87 ? 32.647 2.622 -42.553 1.00 62.47 87 MET A N 1
ATOM 596 C CA . MET A 1 87 ? 32.446 1.537 -43.528 1.00 62.47 87 MET A CA 1
ATOM 597 C C . MET A 1 87 ? 31.934 1.976 -44.920 1.00 62.47 87 MET A C 1
ATOM 599 O O . MET A 1 87 ? 32.050 1.191 -45.858 1.00 62.47 87 MET A O 1
ATOM 603 N N . PHE A 1 88 ? 31.388 3.187 -45.114 1.00 55.47 88 PHE A N 1
ATOM 604 C CA . PHE A 1 88 ? 30.662 3.518 -46.357 1.00 55.47 88 PHE A CA 1
ATOM 605 C C . PHE A 1 88 ? 31.328 4.568 -47.266 1.00 55.47 88 PHE A C 1
ATOM 607 O O . PHE A 1 88 ? 31.642 5.678 -46.848 1.00 55.47 88 PHE A O 1
ATOM 614 N N . LEU A 1 89 ? 31.449 4.230 -48.560 1.00 54.97 89 LEU A N 1
ATOM 615 C CA . LEU A 1 89 ? 31.938 5.098 -49.647 1.00 54.97 89 LEU A CA 1
ATOM 616 C C . LEU A 1 89 ? 30.884 6.137 -50.123 1.00 54.97 89 LEU A C 1
ATOM 618 O O . LEU A 1 89 ? 31.191 6.962 -50.978 1.00 54.97 89 LEU A O 1
ATOM 622 N N . SER A 1 90 ? 29.650 6.108 -49.590 1.00 67.25 90 SER A N 1
ATOM 623 C CA . SER A 1 90 ? 28.529 6.992 -49.965 1.00 67.25 90 SER A CA 1
ATOM 624 C C . SER A 1 90 ? 27.928 7.688 -48.727 1.00 67.25 90 SER A C 1
ATOM 626 O O . SER A 1 90 ? 27.316 7.023 -47.888 1.00 67.25 90 SER A O 1
ATOM 628 N N . PRO A 1 91 ? 28.048 9.025 -48.599 1.00 65.25 91 PRO A N 1
ATOM 629 C CA . PRO A 1 91 ? 27.492 9.804 -47.483 1.00 65.25 91 PRO A CA 1
ATOM 630 C C . PRO A 1 91 ? 25.973 9.659 -47.290 1.00 65.25 91 PRO A C 1
ATOM 632 O O . PRO A 1 91 ? 25.465 9.862 -46.186 1.00 65.25 91 PRO A O 1
ATOM 635 N N . HIS A 1 92 ? 25.241 9.307 -48.351 1.00 62.03 92 HIS A N 1
ATOM 636 C CA . HIS A 1 92 ? 23.784 9.180 -48.320 1.00 62.03 92 HIS A CA 1
ATOM 637 C C . HIS A 1 92 ? 23.307 7.969 -47.509 1.00 62.03 92 HIS A C 1
ATOM 639 O O . HIS A 1 92 ? 22.349 8.089 -46.748 1.00 62.03 92 HIS A O 1
ATOM 645 N N . ASP A 1 93 ? 23.992 6.830 -47.608 1.00 61.91 93 ASP A N 1
ATOM 646 C CA . ASP A 1 93 ? 23.584 5.604 -46.909 1.00 61.91 93 ASP A CA 1
ATOM 647 C C . ASP A 1 93 ? 23.853 5.707 -45.402 1.00 61.91 93 ASP A C 1
ATOM 649 O O . ASP A 1 93 ? 23.039 5.279 -44.580 1.00 61.91 93 ASP A O 1
ATOM 653 N N . ALA A 1 94 ? 24.951 6.375 -45.031 1.00 64.75 94 ALA A N 1
ATOM 654 C CA . ALA A 1 94 ? 25.268 6.693 -43.643 1.00 64.75 94 ALA A CA 1
ATOM 655 C C . ALA A 1 94 ? 24.232 7.641 -43.019 1.00 64.75 94 ALA A C 1
ATOM 657 O O . ALA A 1 94 ? 23.770 7.406 -41.899 1.00 64.75 94 ALA A O 1
ATOM 658 N N . PHE A 1 95 ? 23.823 8.681 -43.754 1.00 62.25 95 PHE A N 1
ATOM 659 C CA . PHE A 1 95 ? 22.776 9.600 -43.307 1.00 62.25 95 PHE A CA 1
ATOM 660 C C . PHE A 1 95 ? 21.442 8.872 -43.089 1.00 62.25 95 PHE A C 1
ATOM 662 O O . PHE A 1 95 ? 20.841 8.998 -42.020 1.00 62.25 95 PHE A O 1
ATOM 669 N N . THR A 1 96 ? 21.015 8.049 -44.052 1.00 57.56 96 THR A N 1
ATOM 670 C CA . THR A 1 96 ? 19.769 7.275 -43.953 1.00 57.56 96 THR A CA 1
ATOM 671 C C . THR A 1 96 ? 19.781 6.308 -42.763 1.00 57.56 96 THR A C 1
ATOM 673 O O . THR A 1 96 ? 18.794 6.234 -42.029 1.00 57.56 96 THR A O 1
ATOM 676 N N . MET A 1 97 ? 20.896 5.614 -42.509 1.00 64.69 97 MET A N 1
ATOM 677 C CA . MET A 1 97 ? 21.026 4.699 -41.365 1.00 64.69 97 MET A CA 1
ATOM 678 C C . MET A 1 97 ? 20.949 5.413 -40.012 1.00 64.69 97 MET A C 1
ATOM 680 O O . MET A 1 97 ? 20.252 4.943 -39.113 1.00 64.69 97 MET A O 1
ATOM 684 N N . ILE A 1 98 ? 21.623 6.558 -39.860 1.00 65.19 98 ILE A N 1
ATOM 685 C CA . ILE A 1 98 ? 21.582 7.344 -38.615 1.00 65.19 98 ILE A CA 1
ATOM 686 C C . ILE A 1 98 ? 20.155 7.827 -38.332 1.00 65.19 98 ILE A C 1
ATOM 688 O O . ILE A 1 98 ? 19.677 7.705 -37.202 1.00 65.19 98 ILE A O 1
ATOM 692 N N . VAL A 1 99 ? 19.459 8.335 -39.354 1.00 58.19 99 VAL A N 1
ATOM 693 C CA . VAL A 1 99 ? 18.069 8.797 -39.228 1.00 58.19 99 VAL A CA 1
ATOM 694 C C . VAL A 1 99 ? 17.141 7.647 -38.833 1.00 58.19 99 VAL A C 1
ATOM 696 O O . VAL A 1 99 ? 16.354 7.798 -37.896 1.00 58.19 99 VAL A O 1
ATOM 699 N N . LEU A 1 100 ? 17.256 6.484 -39.485 1.00 59.59 100 LEU A N 1
ATOM 700 C CA . LEU A 1 100 ? 16.430 5.312 -39.178 1.00 59.59 100 LEU A CA 1
ATOM 701 C C . LEU A 1 100 ? 16.651 4.819 -37.743 1.00 59.59 100 LEU A C 1
ATOM 703 O O . LEU A 1 100 ? 15.701 4.438 -37.060 1.00 59.59 100 LEU A O 1
ATOM 707 N N . LEU A 1 101 ? 17.893 4.855 -37.267 1.00 68.06 101 LEU A N 1
ATOM 708 C CA . LEU A 1 101 ? 18.227 4.390 -35.931 1.00 68.06 101 LEU A CA 1
ATOM 709 C C . LEU A 1 101 ? 17.756 5.348 -34.833 1.00 68.06 101 LEU A C 1
ATOM 711 O O . LEU A 1 101 ? 17.224 4.901 -33.818 1.00 68.06 101 LEU A O 1
ATOM 715 N N . LEU A 1 102 ? 17.906 6.657 -35.052 1.00 63.22 102 LEU A N 1
ATOM 716 C CA . LEU A 1 102 ? 17.341 7.677 -34.169 1.00 63.22 102 LEU A CA 1
ATOM 717 C C . LEU A 1 102 ? 15.823 7.540 -34.082 1.00 63.22 102 LEU A C 1
ATOM 719 O O . LEU A 1 102 ? 15.264 7.608 -32.989 1.00 63.22 102 LEU A O 1
ATOM 723 N N . PHE A 1 103 ? 15.165 7.297 -35.217 1.00 59.69 103 PHE A N 1
ATOM 724 C CA . PHE A 1 103 ? 13.726 7.076 -35.273 1.00 59.69 103 PHE A CA 1
ATOM 725 C C . PHE A 1 103 ? 13.306 5.805 -34.518 1.00 59.69 103 PHE A C 1
ATOM 727 O O . PHE A 1 103 ? 12.437 5.871 -33.649 1.00 59.69 103 PHE A O 1
ATOM 734 N N . ALA A 1 104 ? 13.957 4.665 -34.776 1.00 65.25 104 ALA A N 1
ATOM 735 C CA . ALA A 1 104 ? 13.684 3.403 -34.081 1.00 65.25 104 ALA A CA 1
ATOM 736 C C . ALA A 1 104 ? 13.954 3.504 -32.570 1.00 65.25 104 ALA A C 1
ATOM 738 O O . ALA A 1 104 ? 13.195 2.971 -31.754 1.00 65.25 104 ALA A O 1
ATOM 739 N N . GLY A 1 105 ? 15.007 4.231 -32.195 1.00 70.81 105 GLY A N 1
ATOM 740 C CA . GLY A 1 105 ? 15.323 4.541 -30.813 1.00 70.81 105 GLY A CA 1
ATOM 741 C C . GLY A 1 105 ? 14.235 5.387 -30.160 1.00 70.81 105 GLY A C 1
ATOM 742 O O . GLY A 1 105 ? 13.660 4.969 -29.159 1.00 70.81 105 GLY A O 1
ATOM 743 N N . ALA A 1 106 ? 13.889 6.532 -30.750 1.00 63.56 106 ALA A N 1
ATOM 744 C CA . ALA A 1 106 ? 12.834 7.411 -30.246 1.00 63.56 106 ALA A CA 1
ATOM 745 C C . ALA A 1 106 ? 11.484 6.684 -30.110 1.00 63.56 106 ALA A C 1
ATOM 747 O O . ALA A 1 106 ? 10.799 6.842 -29.099 1.00 63.56 106 ALA A O 1
ATOM 748 N N . LEU A 1 107 ? 11.133 5.834 -31.079 1.00 65.06 107 LEU A N 1
ATOM 749 C CA . LEU A 1 107 ? 9.915 5.027 -31.038 1.00 65.06 107 LEU A CA 1
ATOM 750 C C . LEU A 1 107 ? 9.946 4.004 -29.893 1.00 65.06 107 LEU A C 1
ATOM 752 O O . LEU A 1 107 ? 8.973 3.884 -29.147 1.00 65.06 107 LEU A O 1
ATOM 756 N N . SER A 1 108 ? 11.076 3.316 -29.708 1.00 72.25 108 SER A N 1
ATOM 757 C CA . SER A 1 108 ? 11.271 2.383 -28.591 1.00 72.25 108 SER A CA 1
ATOM 758 C C . SER A 1 108 ? 11.201 3.096 -27.240 1.00 72.25 108 SER A C 1
ATOM 760 O O . SER A 1 108 ? 10.605 2.566 -26.303 1.00 72.25 108 SER A O 1
ATOM 762 N N . ALA A 1 109 ? 11.751 4.313 -27.140 1.00 70.62 109 ALA A N 1
ATOM 763 C CA . ALA A 1 109 ? 11.642 5.121 -25.931 1.00 70.62 109 ALA A CA 1
ATOM 764 C C . ALA A 1 109 ? 10.214 5.487 -25.594 1.00 70.62 109 ALA A C 1
ATOM 766 O O . ALA A 1 109 ? 9.783 5.296 -24.458 1.00 70.62 109 ALA A O 1
ATOM 767 N N . CYS A 1 110 ? 9.511 6.022 -26.587 1.00 67.44 110 CYS A N 1
ATOM 768 C CA . CYS A 1 110 ? 8.130 6.432 -26.443 1.00 67.44 110 CYS A CA 1
ATOM 769 C C . CYS A 1 110 ? 7.285 5.240 -25.971 1.00 67.44 110 CYS A C 1
ATOM 771 O O . CYS A 1 110 ? 6.655 5.317 -24.919 1.00 67.44 110 CYS A O 1
ATOM 773 N N . SER A 1 111 ? 7.399 4.097 -26.657 1.00 68.75 111 SER A N 1
ATOM 774 C CA . SER A 1 111 ? 6.705 2.854 -26.303 1.00 68.75 111 SER A CA 1
ATOM 775 C C . SER A 1 111 ? 6.993 2.403 -24.866 1.00 68.75 111 SER A C 1
ATOM 777 O O . SER A 1 111 ? 6.073 2.217 -24.072 1.00 68.75 111 SER A O 1
ATOM 779 N N . ALA A 1 112 ? 8.268 2.312 -24.482 1.00 75.38 112 ALA A N 1
ATOM 780 C CA . ALA A 1 112 ? 8.633 1.875 -23.139 1.00 75.38 112 ALA A CA 1
ATOM 781 C C . ALA A 1 112 ? 8.197 2.872 -22.048 1.00 75.38 112 ALA A C 1
ATOM 783 O O . ALA A 1 112 ? 7.817 2.448 -20.959 1.00 75.38 112 ALA A O 1
ATOM 784 N N . SER A 1 113 ? 8.207 4.180 -22.327 1.00 71.25 113 SER A N 1
ATOM 785 C CA . SER A 1 113 ? 7.724 5.196 -21.384 1.00 71.25 113 SER A CA 1
ATOM 786 C C . SER A 1 113 ? 6.206 5.158 -21.186 1.00 71.25 113 SER A C 1
ATOM 788 O O . SER A 1 113 ? 5.751 5.312 -20.056 1.00 71.25 113 SER A O 1
ATOM 790 N N . LEU A 1 114 ? 5.438 4.884 -22.246 1.00 70.19 114 LEU A N 1
ATOM 791 C CA . LEU A 1 114 ? 3.984 4.726 -22.175 1.00 70.19 114 LEU A CA 1
ATOM 792 C C . LEU A 1 114 ? 3.600 3.486 -21.358 1.00 70.19 114 LEU A C 1
ATOM 794 O O . LEU A 1 114 ? 2.741 3.571 -20.487 1.00 70.19 114 LEU A O 1
ATOM 798 N N . LEU A 1 115 ? 4.283 2.358 -21.591 1.00 74.88 115 LEU A N 1
ATOM 799 C CA . LEU A 1 115 ? 4.054 1.119 -20.841 1.00 74.88 115 LEU A CA 1
ATOM 800 C C . LEU A 1 115 ? 4.458 1.249 -19.365 1.00 74.88 115 LEU A C 1
ATOM 802 O O . LEU A 1 115 ? 3.749 0.773 -18.484 1.00 74.88 115 LEU A O 1
ATOM 806 N N . ALA A 1 116 ? 5.589 1.902 -19.083 1.00 79.75 116 ALA A N 1
ATOM 807 C CA . ALA A 1 116 ? 6.055 2.092 -17.712 1.00 79.75 116 ALA A CA 1
ATOM 808 C C . ALA A 1 116 ? 5.195 3.092 -16.924 1.00 79.75 116 ALA A C 1
ATOM 810 O O . ALA A 1 116 ? 5.082 2.943 -15.712 1.00 79.75 116 ALA A O 1
ATOM 811 N N . GLY A 1 117 ? 4.615 4.100 -17.587 1.00 77.00 117 GLY A N 1
ATOM 812 C CA . GLY A 1 117 ? 3.768 5.110 -16.947 1.00 77.00 117 GLY A CA 1
ATOM 813 C C . GLY A 1 117 ? 2.569 4.493 -16.231 1.00 77.00 117 GLY A C 1
ATOM 814 O O . GLY A 1 117 ? 2.456 4.647 -15.021 1.00 77.00 117 GLY A O 1
ATOM 815 N N . GLY A 1 118 ? 1.757 3.706 -16.946 1.00 80.38 118 GLY A N 1
ATOM 816 C CA . GLY A 1 118 ? 0.549 3.097 -16.369 1.00 80.38 118 GLY A CA 1
ATOM 817 C C . GLY A 1 118 ? 0.838 2.189 -15.169 1.00 80.38 118 GLY A C 1
ATOM 818 O O . GLY A 1 118 ? 0.213 2.323 -14.125 1.00 80.38 118 GLY A O 1
ATOM 819 N N . VAL A 1 119 ? 1.866 1.339 -15.275 1.00 85.00 119 VAL A N 1
ATOM 820 C CA . VAL A 1 119 ? 2.291 0.454 -14.173 1.00 85.00 119 VAL A CA 1
ATOM 821 C C . VAL A 1 119 ? 2.717 1.249 -12.938 1.00 85.00 119 VAL A C 1
ATOM 823 O O . VAL A 1 119 ? 2.460 0.837 -11.809 1.00 85.00 119 VAL A O 1
ATOM 826 N N . LEU A 1 120 ? 3.412 2.372 -13.131 1.00 85.44 120 LEU A N 1
ATOM 827 C CA . LEU A 1 120 ? 3.848 3.202 -12.015 1.00 85.44 120 LEU A CA 1
ATOM 828 C C . LEU A 1 120 ? 2.676 3.909 -11.355 1.00 85.44 120 LEU A C 1
ATOM 830 O O . LEU A 1 120 ? 2.612 3.883 -10.131 1.00 85.44 120 LEU A O 1
ATOM 834 N N . ASP A 1 121 ? 1.760 4.470 -12.139 1.00 86.06 121 ASP A N 1
ATOM 835 C CA . ASP A 1 121 ? 0.579 5.158 -11.619 1.00 86.06 121 ASP A CA 1
ATOM 836 C C . ASP A 1 121 ? -0.289 4.208 -10.773 1.00 86.06 121 ASP A C 1
ATOM 838 O O . ASP A 1 121 ? -0.683 4.563 -9.661 1.00 86.06 121 ASP A O 1
ATOM 842 N N . ASP A 1 122 ? -0.492 2.963 -11.222 1.00 88.69 122 ASP A N 1
ATOM 843 C CA . ASP A 1 122 ? -1.215 1.945 -10.445 1.00 88.69 122 ASP A CA 1
ATOM 844 C C . ASP A 1 122 ? -0.481 1.591 -9.131 1.00 88.69 122 ASP A C 1
ATOM 846 O O . ASP A 1 122 ? -1.103 1.478 -8.072 1.00 88.69 122 ASP A O 1
ATOM 850 N N . ILE A 1 123 ? 0.855 1.479 -9.150 1.00 90.50 123 ILE A N 1
ATOM 851 C CA . ILE A 1 123 ? 1.655 1.255 -7.929 1.00 90.50 123 ILE A CA 1
ATOM 852 C C . ILE A 1 123 ? 1.548 2.445 -6.964 1.00 90.50 123 ILE A C 1
ATOM 854 O O . ILE A 1 123 ? 1.498 2.246 -5.746 1.00 90.50 123 ILE A O 1
ATOM 858 N N . GLU A 1 124 ? 1.551 3.677 -7.475 1.00 89.69 124 GLU A N 1
ATOM 859 C CA . GLU A 1 124 ? 1.396 4.874 -6.647 1.00 89.69 124 GLU A CA 1
ATOM 860 C C . GLU A 1 124 ? -0.000 4.949 -6.026 1.00 89.69 124 GLU A C 1
ATOM 862 O O . GLU A 1 124 ? -0.095 5.227 -4.832 1.00 89.69 124 GLU A O 1
ATOM 867 N N . SER A 1 125 ? -1.048 4.588 -6.775 1.00 90.81 125 SER A N 1
ATOM 868 C CA . SER A 1 125 ? -2.420 4.473 -6.259 1.00 90.81 125 SER A CA 1
ATOM 869 C C . SER A 1 125 ? -2.502 3.505 -5.071 1.00 90.81 125 SER A C 1
ATOM 871 O O . SER A 1 125 ? -2.980 3.869 -3.992 1.00 90.81 125 SER A O 1
ATOM 873 N N . VAL A 1 126 ? -1.940 2.296 -5.210 1.00 93.31 126 VAL A N 1
ATOM 874 C CA . VAL A 1 126 ? -1.905 1.305 -4.119 1.00 93.31 126 VAL A CA 1
ATOM 875 C C . VAL A 1 126 ? -1.090 1.808 -2.926 1.00 93.31 126 VAL A C 1
ATOM 877 O O . VAL A 1 126 ? -1.522 1.670 -1.779 1.00 93.31 126 VAL A O 1
ATOM 880 N N . ARG A 1 127 ? 0.079 2.416 -3.167 1.00 93.38 127 ARG A N 1
ATOM 881 C CA . ARG A 1 127 ? 0.927 2.991 -2.109 1.00 93.38 127 ARG A CA 1
ATOM 882 C C . ARG A 1 127 ? 0.176 4.055 -1.314 1.00 93.38 127 ARG A C 1
ATOM 884 O O . ARG A 1 127 ? 0.219 4.025 -0.085 1.00 93.38 127 ARG A O 1
ATOM 891 N N . ASP A 1 128 ? -0.465 4.991 -2.001 1.00 93.19 128 ASP A N 1
ATOM 892 C CA . ASP A 1 128 ? -1.135 6.128 -1.373 1.00 93.19 128 ASP A CA 1
ATOM 893 C C . ASP A 1 128 ? -2.389 5.665 -0.619 1.00 93.19 128 ASP A C 1
ATOM 895 O O . ASP A 1 128 ? -2.630 6.108 0.507 1.00 93.19 128 ASP A O 1
ATOM 899 N N . GLY A 1 129 ? -3.113 4.685 -1.167 1.00 93.19 129 GLY A N 1
ATOM 900 C CA . GLY A 1 129 ? -4.206 4.005 -0.477 1.00 93.19 129 GLY A CA 1
ATOM 901 C C . GLY A 1 129 ? -3.758 3.324 0.819 1.00 93.19 129 GLY A C 1
ATOM 902 O O . GLY A 1 129 ? -4.323 3.577 1.883 1.00 93.19 129 GLY A O 1
ATOM 903 N N . LEU A 1 130 ? -2.689 2.524 0.768 1.00 93.75 130 LEU A N 1
ATOM 904 C CA . LEU A 1 130 ? -2.122 1.873 1.956 1.00 93.75 130 LEU A CA 1
ATOM 905 C C . LEU A 1 130 ? -1.588 2.878 2.986 1.00 93.75 130 LEU A C 1
ATOM 907 O O . LEU A 1 130 ? -1.747 2.664 4.189 1.00 93.75 130 LEU A O 1
ATOM 911 N N . ALA A 1 131 ? -0.976 3.978 2.542 1.00 94.00 131 ALA A N 1
ATOM 912 C CA . ALA A 1 131 ? -0.530 5.044 3.436 1.00 94.00 131 ALA A CA 1
ATOM 913 C C . ALA A 1 131 ? -1.719 5.684 4.166 1.00 94.00 131 ALA A C 1
ATOM 915 O O . ALA A 1 131 ? -1.675 5.856 5.383 1.00 94.00 131 ALA A O 1
ATOM 916 N N . ALA A 1 132 ? -2.813 5.947 3.451 1.00 92.75 132 ALA A N 1
ATOM 917 C CA . ALA A 1 132 ? -4.025 6.501 4.034 1.00 92.75 132 ALA A CA 1
ATOM 918 C C . ALA A 1 132 ? -4.703 5.517 5.019 1.00 92.75 132 ALA A C 1
ATOM 920 O O . ALA A 1 132 ? -5.170 5.941 6.079 1.00 92.75 132 ALA A O 1
ATOM 921 N N . VAL A 1 133 ? -4.666 4.204 4.748 1.00 93.00 133 VAL A N 1
ATOM 922 C CA . VAL A 1 133 ? -5.064 3.160 5.718 1.00 93.00 133 VAL A CA 1
ATOM 923 C C . VAL A 1 133 ? -4.169 3.193 6.965 1.00 93.00 133 VAL A C 1
ATOM 925 O O . VAL A 1 133 ? -4.664 3.073 8.091 1.00 93.00 133 VAL A O 1
ATOM 928 N N . GLY A 1 134 ? -2.860 3.399 6.792 1.00 90.25 134 GLY A N 1
ATOM 929 C CA . GLY A 1 134 ? -1.897 3.566 7.886 1.00 90.25 134 GLY A CA 1
ATOM 930 C C . GLY A 1 134 ? -2.141 4.817 8.741 1.00 90.25 134 GLY A C 1
ATOM 931 O O . GLY A 1 134 ? -1.916 4.784 9.948 1.00 90.25 134 GLY A O 1
ATOM 932 N N . GLU A 1 135 ? -2.673 5.888 8.148 1.00 93.06 135 GLU A N 1
ATOM 933 C CA . GLU A 1 135 ? -3.118 7.103 8.852 1.00 93.06 135 GLU A CA 1
ATOM 934 C C . GLU A 1 135 ? -4.448 6.920 9.611 1.00 93.06 135 GLU A C 1
ATOM 936 O O . GLU A 1 135 ? -4.916 7.847 10.271 1.00 93.06 135 GLU A O 1
ATOM 941 N N . GLY A 1 136 ? -5.067 5.738 9.539 1.00 87.75 136 GLY A N 1
ATOM 942 C CA . GLY A 1 136 ? -6.314 5.425 10.239 1.00 87.75 136 GLY A CA 1
ATOM 943 C C . GLY A 1 136 ? -7.580 5.788 9.467 1.00 87.75 136 GLY A C 1
ATOM 944 O O . GLY A 1 136 ? -8.674 5.685 10.020 1.00 87.75 136 GLY A O 1
ATOM 945 N N . ARG A 1 137 ? -7.468 6.174 8.191 1.00 89.25 137 ARG A N 1
ATOM 946 C CA . ARG A 1 137 ? -8.642 6.278 7.317 1.00 89.25 137 ARG A CA 1
ATOM 947 C C . ARG A 1 137 ? -9.107 4.866 6.955 1.00 89.25 137 ARG A C 1
ATOM 949 O O . ARG A 1 137 ? -8.292 3.967 6.747 1.00 89.25 137 ARG A O 1
ATOM 956 N N . ARG A 1 138 ? -10.420 4.660 6.941 1.00 80.62 138 ARG A N 1
ATOM 957 C CA . ARG A 1 138 ? -11.032 3.336 6.742 1.00 80.62 138 ARG A CA 1
ATOM 958 C C . ARG A 1 138 ? -12.003 3.285 5.563 1.00 80.62 138 ARG A C 1
ATOM 960 O O . ARG A 1 138 ? -12.149 2.240 4.950 1.00 80.62 138 ARG A O 1
ATOM 967 N N . GLU A 1 139 ? -12.548 4.429 5.161 1.00 81.38 139 GLU A N 1
ATOM 968 C CA . GLU A 1 139 ? -13.332 4.589 3.932 1.00 81.38 139 GLU A CA 1
ATOM 969 C C . GLU A 1 139 ? -12.402 4.909 2.751 1.00 81.38 139 GLU A C 1
ATOM 971 O O . GLU A 1 139 ? -12.327 6.048 2.287 1.00 81.38 139 GLU A O 1
ATOM 976 N N . ILE A 1 140 ? -11.611 3.929 2.312 1.00 85.31 140 ILE A N 1
ATOM 977 C CA . ILE A 1 140 ? -10.733 4.087 1.146 1.00 85.31 140 ILE A CA 1
ATOM 978 C C . ILE A 1 140 ? -10.946 2.910 0.210 1.00 85.31 140 ILE A C 1
ATOM 980 O O . ILE A 1 140 ? -10.865 1.759 0.627 1.00 85.31 140 ILE A O 1
ATOM 984 N N . GLU A 1 141 ? -11.157 3.220 -1.062 1.00 88.75 141 GLU A N 1
ATOM 985 C CA . GLU A 1 141 ? -11.163 2.246 -2.141 1.00 88.75 141 GLU A CA 1
ATOM 986 C C . GLU A 1 141 ? -9.923 2.469 -3.006 1.00 88.75 141 GLU A C 1
ATOM 988 O O . GLU A 1 141 ? -9.746 3.523 -3.625 1.00 88.75 141 GLU A O 1
ATOM 993 N N . ILE A 1 142 ? -9.035 1.481 -3.019 1.00 90.88 142 ILE A N 1
ATOM 994 C CA . ILE A 1 142 ? -7.855 1.480 -3.876 1.00 90.88 142 ILE A CA 1
ATOM 995 C C . ILE A 1 142 ? -8.297 1.018 -5.260 1.00 90.88 142 ILE A C 1
ATOM 997 O O . ILE A 1 142 ? -8.682 -0.138 -5.435 1.00 90.88 142 ILE A O 1
ATOM 1001 N N . THR A 1 143 ? -8.238 1.922 -6.237 1.00 87.06 143 THR A N 1
ATOM 1002 C CA . THR A 1 143 ? -8.607 1.642 -7.629 1.00 87.06 143 THR A CA 1
ATOM 1003 C C . THR A 1 143 ? -7.364 1.605 -8.513 1.00 87.06 143 THR A C 1
ATOM 1005 O O . THR A 1 143 ? -6.440 2.408 -8.354 1.00 87.06 143 THR A O 1
ATOM 1008 N N . THR A 1 144 ? -7.338 0.655 -9.444 1.00 86.75 144 THR A N 1
ATOM 1009 C CA . THR A 1 144 ? -6.287 0.512 -10.459 1.00 86.75 144 THR A CA 1
ATOM 1010 C C . THR A 1 144 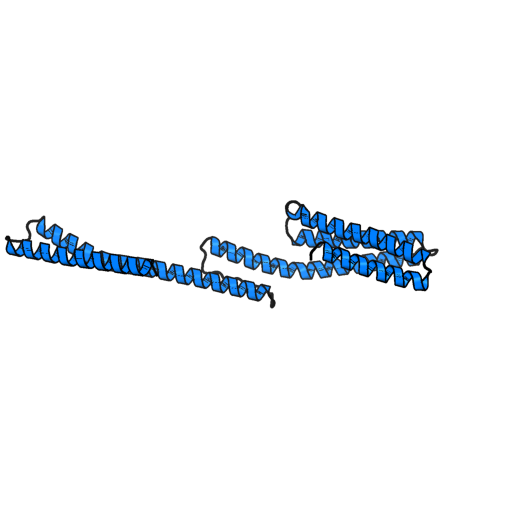? -6.922 0.365 -11.830 1.00 86.75 144 THR A C 1
ATOM 1012 O O . THR A 1 144 ? -8.039 -0.139 -11.955 1.00 86.75 144 THR A O 1
ATOM 1015 N N . THR A 1 145 ? -6.197 0.764 -12.870 1.00 82.69 145 THR A N 1
ATOM 1016 C CA . THR A 1 145 ? -6.602 0.514 -14.265 1.00 82.69 145 THR A CA 1
ATOM 1017 C C . THR A 1 145 ? -6.086 -0.826 -14.803 1.00 82.69 145 THR A C 1
ATOM 1019 O O . THR A 1 145 ? -6.572 -1.322 -15.826 1.00 82.69 145 THR A O 1
ATOM 1022 N N . ALA A 1 146 ? -5.137 -1.435 -14.087 1.00 82.44 146 ALA A N 1
ATOM 1023 C CA . ALA A 1 146 ? -4.629 -2.777 -14.319 1.00 82.44 146 ALA A CA 1
ATOM 1024 C C . ALA A 1 146 ? -5.722 -3.861 -14.327 1.00 82.44 146 ALA A C 1
ATOM 1026 O O . ALA A 1 146 ? -6.736 -3.762 -13.639 1.00 82.44 146 ALA A O 1
ATOM 1027 N N . HIS A 1 147 ? -5.473 -4.922 -15.097 1.00 84.00 147 HIS A N 1
ATOM 1028 C CA . HIS A 1 147 ? -6.281 -6.152 -15.150 1.00 84.00 147 HIS A CA 1
ATOM 1029 C C . HIS A 1 147 ? -5.400 -7.401 -14.942 1.00 84.00 147 HIS A C 1
ATOM 1031 O O . HIS A 1 147 ? -5.713 -8.486 -15.430 1.00 84.00 147 HIS A O 1
ATOM 1037 N N . ASP A 1 148 ? -4.259 -7.220 -14.280 1.00 88.31 148 ASP A N 1
ATOM 1038 C CA . ASP A 1 148 ? -3.194 -8.204 -14.091 1.00 88.31 148 ASP A CA 1
ATOM 1039 C C . ASP A 1 148 ? -2.861 -8.366 -12.592 1.00 88.31 148 ASP A C 1
ATOM 1041 O O . ASP A 1 148 ? -3.708 -8.115 -11.728 1.00 88.31 148 ASP A O 1
ATOM 1045 N N . GLU A 1 149 ? -1.635 -8.772 -12.254 1.00 90.56 149 GLU A N 1
ATOM 1046 C CA . GLU A 1 149 ? -1.192 -8.961 -10.869 1.00 90.56 149 GLU A CA 1
ATOM 1047 C C . GLU A 1 149 ? -1.323 -7.691 -10.003 1.00 90.56 149 GLU A C 1
ATOM 1049 O O . GLU A 1 149 ? -1.443 -7.789 -8.778 1.00 90.56 149 GLU A O 1
ATOM 1054 N N . LEU A 1 150 ? -1.323 -6.492 -10.599 1.00 89.88 150 LEU A N 1
ATOM 1055 C CA . LEU A 1 150 ? -1.552 -5.246 -9.857 1.00 89.88 150 LEU A CA 1
ATOM 1056 C C . LEU A 1 150 ? -3.017 -5.084 -9.440 1.00 89.88 150 LEU A C 1
ATOM 1058 O O . LEU A 1 150 ? -3.278 -4.559 -8.356 1.00 89.88 150 LEU A O 1
ATOM 1062 N N . ALA A 1 151 ? -3.958 -5.575 -10.249 1.00 90.12 151 ALA A N 1
ATOM 1063 C CA . ALA A 1 151 ? -5.375 -5.586 -9.894 1.00 90.12 151 ALA A CA 1
ATOM 1064 C C . ALA A 1 151 ? -5.638 -6.549 -8.728 1.00 90.12 151 ALA A C 1
ATOM 1066 O O . ALA A 1 151 ? -6.353 -6.209 -7.785 1.00 90.12 151 ALA A O 1
ATOM 1067 N N . GLU A 1 152 ? -5.003 -7.726 -8.750 1.00 92.56 152 GLU A N 1
ATOM 1068 C CA . GLU A 1 152 ? -5.053 -8.679 -7.635 1.00 92.56 152 GLU A CA 1
ATOM 1069 C C . GLU A 1 152 ? -4.457 -8.079 -6.353 1.00 92.56 152 GLU A C 1
ATOM 1071 O O . GLU A 1 152 ? -5.034 -8.222 -5.272 1.00 92.56 152 GLU A O 1
ATOM 1076 N N . LEU A 1 153 ? -3.340 -7.349 -6.464 1.00 94.38 153 LEU A N 1
ATOM 1077 C CA . LEU A 1 153 ? -2.726 -6.657 -5.329 1.00 94.38 153 LEU A CA 1
ATOM 1078 C C . LEU A 1 153 ? -3.648 -5.579 -4.742 1.00 94.38 153 LEU A C 1
ATOM 1080 O O . LEU A 1 153 ? -3.768 -5.482 -3.519 1.00 94.38 153 LEU A O 1
ATOM 1084 N N . ALA A 1 154 ? -4.303 -4.781 -5.588 1.00 93.75 154 ALA A N 1
ATOM 1085 C CA . ALA A 1 154 ? -5.258 -3.769 -5.143 1.00 93.75 154 ALA A CA 1
ATOM 1086 C C . ALA A 1 154 ? -6.477 -4.400 -4.455 1.00 93.75 154 ALA A C 1
ATOM 1088 O O . ALA A 1 154 ? -6.882 -3.944 -3.385 1.00 93.75 154 ALA A O 1
ATOM 1089 N N . ALA A 1 155 ? -7.012 -5.493 -5.008 1.00 94.19 155 ALA A N 1
ATOM 1090 C CA . ALA A 1 155 ? -8.109 -6.241 -4.399 1.00 94.19 155 ALA A CA 1
ATOM 1091 C C . ALA A 1 155 ? -7.726 -6.796 -3.016 1.00 94.19 155 ALA A C 1
ATOM 1093 O O . ALA A 1 155 ? -8.462 -6.596 -2.049 1.00 94.19 155 ALA A O 1
ATOM 1094 N N . ALA A 1 156 ? -6.547 -7.412 -2.893 1.00 95.00 156 ALA A N 1
ATOM 1095 C CA . ALA A 1 156 ? -6.042 -7.913 -1.615 1.00 95.00 156 ALA A CA 1
ATOM 1096 C C . ALA A 1 156 ? -5.821 -6.785 -0.587 1.00 95.00 156 ALA A C 1
ATOM 1098 O O . ALA A 1 156 ? -6.102 -6.953 0.602 1.00 95.00 156 ALA A O 1
ATOM 1099 N N . ALA A 1 157 ? -5.346 -5.616 -1.031 1.00 94.25 157 ALA A N 1
ATOM 1100 C CA . ALA A 1 157 ? -5.183 -4.448 -0.170 1.00 94.25 157 ALA A CA 1
ATOM 1101 C C . ALA A 1 157 ? -6.534 -3.900 0.328 1.00 94.25 157 ALA A C 1
ATOM 1103 O O . ALA A 1 157 ? -6.659 -3.587 1.514 1.00 94.25 157 ALA A O 1
ATOM 1104 N N . ASN A 1 158 ? -7.550 -3.844 -0.540 1.00 94.62 158 ASN A N 1
ATOM 1105 C CA . ASN A 1 158 ? -8.916 -3.464 -0.165 1.00 94.62 158 ASN A CA 1
ATOM 1106 C C . ASN A 1 158 ? -9.535 -4.461 0.826 1.00 94.62 158 ASN A C 1
ATOM 1108 O O . ASN A 1 158 ? -10.133 -4.045 1.817 1.00 94.62 158 ASN A O 1
ATOM 1112 N N . GLU A 1 159 ? -9.349 -5.767 0.616 1.00 94.69 159 GLU A N 1
ATOM 1113 C CA . GLU A 1 159 ? -9.823 -6.794 1.554 1.00 94.69 159 GLU A CA 1
ATOM 1114 C C . GLU A 1 159 ? -9.191 -6.615 2.943 1.00 94.69 159 GLU A C 1
ATOM 1116 O O . GLU A 1 159 ? -9.887 -6.622 3.961 1.00 94.69 159 GLU A O 1
ATOM 1121 N N . MET A 1 160 ? -7.874 -6.392 2.998 1.00 94.19 160 MET A N 1
ATOM 1122 C CA . MET A 1 160 ? -7.170 -6.116 4.251 1.00 94.19 160 MET A CA 1
ATOM 1123 C C . MET A 1 160 ? -7.700 -4.847 4.935 1.00 94.19 160 MET A C 1
ATOM 1125 O O . MET A 1 160 ? -7.925 -4.861 6.147 1.00 94.19 160 MET A O 1
ATOM 1129 N N . ALA A 1 161 ? -7.915 -3.765 4.180 1.00 94.00 161 ALA A N 1
ATOM 1130 C CA . ALA A 1 161 ? -8.465 -2.520 4.714 1.00 94.00 161 ALA A CA 1
ATOM 1131 C C . ALA A 1 161 ? -9.869 -2.730 5.307 1.00 94.00 161 ALA A C 1
ATOM 1133 O O . ALA A 1 161 ? -10.127 -2.286 6.427 1.00 94.00 161 ALA A O 1
ATOM 1134 N N . GLY A 1 162 ? -10.733 -3.479 4.614 1.00 93.50 162 GLY A N 1
ATOM 1135 C CA . GLY A 1 162 ? -12.069 -3.829 5.101 1.00 93.50 162 GLY A CA 1
ATOM 1136 C C . GLY A 1 162 ? -12.042 -4.684 6.371 1.00 93.50 162 GLY A C 1
ATOM 1137 O O . GLY A 1 162 ? -12.811 -4.441 7.298 1.00 93.50 162 GLY A O 1
ATOM 1138 N N . ARG A 1 163 ? -11.113 -5.644 6.472 1.00 93.75 163 ARG A N 1
ATOM 1139 C CA . ARG A 1 163 ? -10.934 -6.449 7.694 1.00 93.75 163 ARG A CA 1
ATOM 1140 C C . ARG A 1 163 ? -10.496 -5.605 8.889 1.00 93.75 163 ARG A C 1
ATOM 1142 O O . ARG A 1 163 ? -11.024 -5.795 9.980 1.00 93.75 163 ARG A O 1
ATOM 1149 N N . LEU A 1 164 ? -9.567 -4.670 8.682 1.00 92.88 164 LEU A N 1
ATOM 1150 C CA . LEU A 1 164 ? -9.118 -3.748 9.730 1.00 92.88 164 LEU A CA 1
ATOM 1151 C C . LEU A 1 164 ? -10.236 -2.812 10.198 1.00 92.88 164 LEU A C 1
ATOM 1153 O O . LEU A 1 164 ? -10.293 -2.478 11.381 1.00 92.88 164 LEU A O 1
ATOM 1157 N N . ASP A 1 165 ? -11.101 -2.365 9.287 1.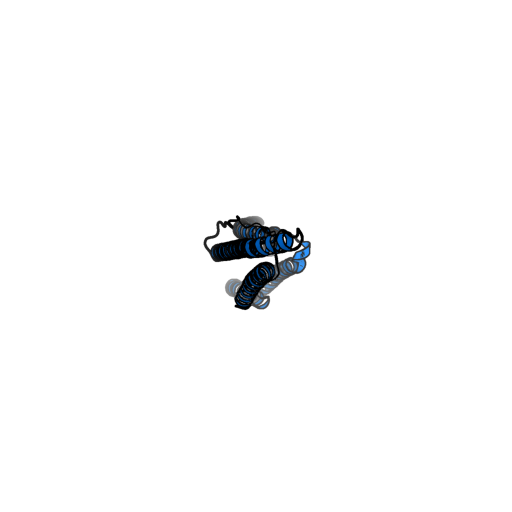00 92.62 165 ASP A N 1
ATOM 1158 C CA . ASP A 1 165 ? -12.261 -1.552 9.654 1.00 92.62 165 ASP A CA 1
ATOM 1159 C C . ASP A 1 165 ? -13.268 -2.354 10.483 1.00 92.62 165 ASP A C 1
ATOM 1161 O O . ASP A 1 165 ? -13.665 -1.917 11.562 1.00 92.62 165 ASP A O 1
ATOM 1165 N N . ALA A 1 166 ? -13.597 -3.572 10.044 1.00 92.25 166 ALA A N 1
ATOM 1166 C CA . ALA A 1 166 ? -14.499 -4.461 10.770 1.00 92.25 166 ALA A CA 1
ATOM 1167 C C . ALA A 1 166 ? -13.981 -4.804 12.179 1.00 92.25 166 ALA A C 1
ATOM 1169 O O . ALA A 1 166 ? -14.750 -4.775 13.139 1.00 92.25 166 ALA A O 1
ATOM 1170 N N . GLU A 1 167 ? -12.683 -5.086 12.325 1.00 92.88 167 GLU A N 1
ATOM 1171 C CA . GLU A 1 167 ? -12.059 -5.370 13.623 1.00 92.88 167 GLU A CA 1
ATOM 1172 C C . GLU A 1 167 ? -12.116 -4.155 14.561 1.00 92.88 167 GLU A C 1
ATOM 1174 O O . GLU A 1 167 ? -12.479 -4.279 15.732 1.00 92.88 167 GLU A O 1
ATOM 1179 N N . GLU A 1 168 ? -11.817 -2.958 14.051 1.00 91.88 168 GLU A N 1
ATOM 1180 C CA . GLU A 1 168 ? -11.904 -1.726 14.836 1.00 91.88 168 GLU A CA 1
ATOM 1181 C C . GLU A 1 168 ? -13.355 -1.399 15.222 1.00 91.88 168 GLU A C 1
ATOM 1183 O O . GLU A 1 168 ? -13.599 -0.941 16.343 1.00 91.88 168 GLU A O 1
ATOM 1188 N N . HIS A 1 169 ? -14.323 -1.659 14.338 1.00 92.62 169 HIS A N 1
ATOM 1189 C CA . HIS A 1 169 ? -15.745 -1.493 14.640 1.00 92.62 169 HIS A CA 1
ATOM 1190 C C . HIS A 1 169 ? -16.189 -2.454 15.747 1.00 92.62 169 HIS A C 1
ATOM 1192 O O . HIS A 1 169 ? -16.733 -2.009 16.758 1.00 92.62 169 HIS A O 1
ATOM 1198 N N . ALA A 1 170 ? -15.856 -3.741 15.618 1.00 92.94 170 ALA A N 1
ATOM 1199 C CA . ALA A 1 170 ? -16.152 -4.758 16.624 1.00 92.94 170 ALA A CA 1
ATOM 1200 C C . ALA A 1 170 ? -15.511 -4.422 17.980 1.00 92.94 170 ALA A C 1
ATOM 1202 O O . ALA A 1 170 ? -16.153 -4.531 19.026 1.00 92.94 170 ALA A O 1
ATOM 1203 N N . ARG A 1 171 ? -14.265 -3.929 17.979 1.00 92.75 171 ARG A N 1
ATOM 1204 C CA . ARG A 1 171 ? -13.579 -3.466 19.193 1.00 92.75 171 ARG A CA 1
ATOM 1205 C C . ARG A 1 171 ? -14.326 -2.312 19.862 1.00 92.75 171 ARG A C 1
ATOM 1207 O O . ARG A 1 171 ? -14.470 -2.304 21.085 1.00 92.75 171 ARG A O 1
ATOM 1214 N N . ARG A 1 172 ? -14.798 -1.329 19.089 1.00 93.81 172 ARG A N 1
ATOM 1215 C CA . ARG A 1 172 ? -15.561 -0.182 19.614 1.00 93.81 172 ARG A CA 1
ATOM 1216 C C . ARG A 1 172 ? -16.913 -0.603 20.173 1.00 93.81 172 ARG A C 1
ATOM 1218 O O . ARG A 1 172 ? -17.278 -0.136 21.250 1.00 93.81 172 ARG A O 1
ATOM 1225 N N . GLU A 1 173 ? -17.621 -1.486 19.477 1.00 94.88 173 GLU A N 1
ATOM 1226 C CA . GLU A 1 173 ? -18.891 -2.045 19.945 1.00 94.88 173 GLU A CA 1
ATOM 1227 C C . GLU A 1 173 ? -18.713 -2.824 21.247 1.00 94.88 173 GLU A C 1
ATOM 1229 O O . GLU A 1 173 ? -19.455 -2.583 22.198 1.00 94.88 173 GLU A O 1
ATOM 1234 N N . LEU A 1 174 ? -17.682 -3.671 21.341 1.00 92.75 174 LEU A N 1
ATOM 1235 C CA . LEU A 1 174 ? -17.356 -4.399 22.567 1.00 92.75 174 LEU A CA 1
ATOM 1236 C C . LEU A 1 174 ? -17.096 -3.438 23.734 1.00 92.75 174 LEU A C 1
ATOM 1238 O O . LEU A 1 174 ? -17.679 -3.590 24.805 1.00 92.75 174 LEU A O 1
ATOM 1242 N N . VAL A 1 175 ? -16.259 -2.416 23.530 1.00 94.06 175 VAL A N 1
ATOM 1243 C CA . VAL A 1 175 ? -15.966 -1.417 24.572 1.00 94.06 175 VAL A CA 1
ATOM 1244 C C . VAL A 1 175 ? -17.231 -0.667 24.998 1.00 94.06 175 VAL A C 1
ATOM 1246 O O . VAL A 1 175 ? -17.420 -0.419 26.193 1.00 94.06 175 VAL A O 1
ATOM 1249 N N . ALA A 1 176 ? -18.104 -0.309 24.054 1.00 94.75 176 ALA A N 1
ATOM 1250 C CA . ALA A 1 176 ? -19.365 0.365 24.348 1.00 94.75 176 ALA A CA 1
ATOM 1251 C C . ALA A 1 176 ? -20.327 -0.537 25.141 1.00 94.75 176 ALA A C 1
ATOM 1253 O O . ALA A 1 176 ? -20.882 -0.083 26.145 1.00 94.75 176 ALA A O 1
ATOM 1254 N N . ALA A 1 177 ? -20.473 -1.802 24.737 1.00 92.00 177 ALA A N 1
ATOM 1255 C CA . ALA A 1 177 ? -21.312 -2.792 25.408 1.00 92.00 177 ALA A CA 1
ATOM 1256 C C . ALA A 1 177 ? -20.827 -3.054 26.841 1.00 92.00 177 ALA A C 1
ATOM 1258 O O . ALA A 1 177 ? -21.583 -2.869 27.793 1.00 92.00 177 ALA A O 1
ATOM 1259 N N . VAL A 1 178 ? -19.533 -3.336 27.020 1.00 91.81 178 VAL A N 1
ATOM 1260 C CA . VAL A 1 178 ? -18.933 -3.535 28.350 1.00 91.81 178 VAL A CA 1
ATOM 1261 C C . VAL A 1 178 ? -19.108 -2.288 29.222 1.00 91.81 178 VAL A C 1
ATOM 1263 O O . VAL A 1 178 ? -19.493 -2.383 30.384 1.00 91.81 178 VAL A O 1
ATOM 1266 N N . SER A 1 179 ? -18.893 -1.088 28.675 1.00 93.50 179 SER A N 1
ATOM 1267 C CA . SER A 1 179 ? -19.082 0.159 29.433 1.00 93.50 179 SER A CA 1
ATOM 1268 C C . SER A 1 179 ? -20.530 0.365 29.888 1.00 93.50 179 SER A C 1
ATOM 1270 O O . SER A 1 179 ? -20.765 0.924 30.964 1.00 93.50 179 SER A O 1
ATOM 1272 N N . HIS A 1 180 ? -21.500 -0.045 29.070 1.00 93.38 180 HIS A N 1
ATOM 1273 C CA . HIS A 1 180 ? -22.915 0.000 29.419 1.00 93.38 180 HIS A CA 1
ATOM 1274 C C . HIS A 1 180 ? -23.232 -0.990 30.548 1.00 93.38 180 HIS A C 1
ATOM 1276 O O . HIS A 1 180 ? -23.816 -0.599 31.564 1.00 93.38 180 HIS A O 1
ATOM 1282 N N . ASP A 1 181 ? -22.766 -2.228 30.421 1.00 93.69 181 ASP A N 1
ATOM 1283 C CA . ASP A 1 181 ? -23.080 -3.302 31.363 1.00 93.69 181 ASP A CA 1
ATOM 1284 C C . ASP A 1 181 ? -22.401 -3.108 32.721 1.00 93.69 181 ASP A C 1
ATOM 1286 O O . ASP A 1 181 ? -23.007 -3.398 33.749 1.00 93.69 181 ASP A O 1
ATOM 1290 N N . LEU A 1 182 ? -21.206 -2.504 32.762 1.00 94.56 182 LEU A N 1
ATOM 1291 C CA . LEU A 1 182 ? -20.540 -2.112 34.011 1.00 94.56 182 LEU A CA 1
ATOM 1292 C C . LEU A 1 182 ? -21.218 -0.916 34.703 1.00 94.56 182 LEU A C 1
ATOM 1294 O O . LEU A 1 182 ? -21.184 -0.804 35.932 1.00 94.56 182 LEU A O 1
ATOM 1298 N N . ARG A 1 183 ? -21.842 0.002 33.950 1.00 93.75 183 ARG A N 1
ATOM 1299 C CA . ARG A 1 183 ? -22.469 1.210 34.521 1.00 93.75 183 ARG A CA 1
ATOM 1300 C C . ARG A 1 183 ? -23.625 0.860 35.454 1.00 93.75 183 ARG A C 1
ATOM 1302 O O . ARG A 1 183 ? -23.775 1.508 36.492 1.00 93.75 183 ARG A O 1
ATOM 1309 N N . THR A 1 184 ? -24.430 -0.133 35.091 1.00 95.19 184 THR A N 1
ATOM 1310 C CA . THR A 1 184 ? -25.616 -0.560 35.847 1.00 95.19 184 THR A CA 1
ATOM 1311 C C . THR A 1 184 ? -25.277 -0.987 37.284 1.00 95.19 184 THR A C 1
ATOM 1313 O O . THR A 1 184 ? -25.729 -0.308 38.211 1.00 95.19 184 THR A O 1
ATOM 1316 N N . PRO A 1 185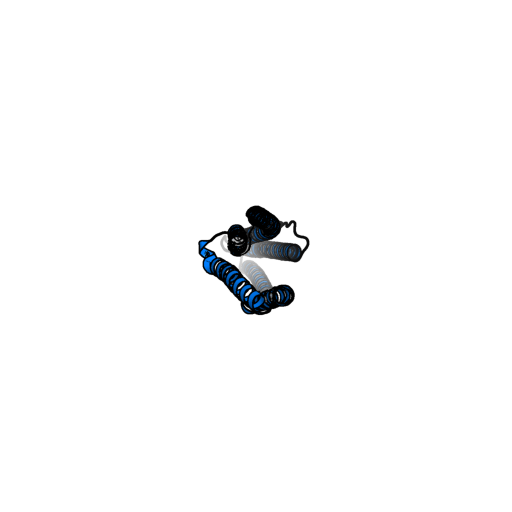 ? -24.430 -2.009 37.527 1.00 94.00 185 PRO A N 1
ATOM 1317 C CA . PRO A 1 185 ? -24.079 -2.433 38.879 1.00 94.00 185 PRO A CA 1
ATOM 1318 C C . PRO A 1 185 ? -23.301 -1.366 39.656 1.00 94.00 185 PRO A C 1
ATOM 1320 O O . PRO A 1 185 ? -23.532 -1.209 40.852 1.00 94.00 185 PRO A O 1
ATOM 1323 N N . ILE A 1 186 ? -22.451 -0.562 39.001 1.00 96.25 186 ILE A N 1
ATOM 1324 C CA . ILE A 1 186 ? -21.768 0.567 39.661 1.00 96.25 186 ILE A CA 1
ATOM 1325 C C . ILE A 1 186 ? -22.777 1.608 40.164 1.00 96.25 186 ILE A C 1
ATOM 1327 O O . ILE A 1 186 ? -22.608 2.170 41.248 1.00 96.25 186 ILE A O 1
ATOM 1331 N N . THR A 1 187 ? -23.825 1.878 39.387 1.00 96.88 187 THR A N 1
ATOM 1332 C CA . THR A 1 187 ? -24.870 2.836 39.767 1.00 96.88 187 THR A CA 1
ATOM 1333 C C . THR A 1 187 ? -25.676 2.306 40.949 1.00 96.88 187 THR A C 1
ATOM 1335 O O . THR A 1 187 ? -25.867 3.042 41.918 1.00 96.88 187 THR A O 1
ATOM 1338 N N . SER A 1 188 ? -26.058 1.025 40.927 1.00 96.31 188 SER A N 1
ATOM 1339 C CA . SER A 1 188 ? -26.714 0.362 42.061 1.00 96.31 188 SER A CA 1
ATOM 1340 C C . SER A 1 188 ? -25.858 0.405 43.326 1.00 96.31 188 SER A C 1
ATOM 1342 O O . SER A 1 188 ? -26.347 0.808 44.378 1.00 96.31 188 SER A O 1
ATOM 1344 N N . LEU A 1 189 ? -24.564 0.075 43.228 1.00 96.69 189 LEU A N 1
ATOM 1345 C CA . LEU A 1 189 ? -23.637 0.134 44.362 1.00 96.69 189 LEU A CA 1
ATOM 1346 C C . LEU A 1 189 ? -23.545 1.540 44.961 1.00 96.69 189 LEU A C 1
ATOM 1348 O O . LEU A 1 189 ? -23.569 1.687 46.182 1.00 96.69 189 LEU A O 1
ATOM 1352 N N . ARG A 1 190 ? -23.490 2.583 44.122 1.00 96.19 190 ARG A N 1
ATOM 1353 C CA . ARG A 1 190 ? -23.498 3.979 44.588 1.00 96.19 190 ARG A CA 1
ATOM 1354 C C . ARG A 1 190 ? -24.797 4.345 45.299 1.00 96.19 190 ARG A C 1
ATOM 1356 O O . ARG A 1 190 ? -24.737 5.003 46.331 1.00 96.19 190 ARG A O 1
ATOM 1363 N N . LEU A 1 191 ? -25.945 3.921 44.770 1.00 96.69 191 LEU A N 1
ATOM 1364 C CA . LEU A 1 191 ? -27.251 4.207 45.366 1.00 96.69 191 LEU A CA 1
ATOM 1365 C C . LEU A 1 191 ? -27.410 3.515 46.728 1.00 96.69 191 LEU A C 1
ATOM 1367 O O . LEU A 1 191 ? -27.809 4.153 47.700 1.00 96.69 191 LEU A O 1
ATOM 1371 N N . LEU A 1 192 ? -27.039 2.233 46.811 1.00 95.62 192 LEU A N 1
ATOM 1372 C CA . LEU A 1 192 ? -27.044 1.468 48.060 1.00 95.62 192 LEU A CA 1
ATOM 1373 C C . LEU A 1 192 ? -26.082 2.085 49.088 1.00 95.62 192 LEU A C 1
ATOM 1375 O O . LEU A 1 192 ? -26.417 2.177 50.267 1.00 95.62 192 LEU A O 1
ATOM 1379 N N . ALA A 1 193 ? -24.900 2.537 48.651 1.00 94.69 193 ALA A N 1
ATOM 1380 C CA . ALA A 1 193 ? -23.911 3.158 49.532 1.00 94.69 193 ALA A CA 1
ATOM 1381 C C . ALA A 1 193 ? -24.388 4.507 50.068 1.00 94.69 193 ALA A C 1
ATOM 1383 O O . ALA A 1 193 ? -24.256 4.756 51.263 1.00 94.69 193 ALA A O 1
ATOM 1384 N N . ALA A 1 194 ? -24.979 5.341 49.209 1.00 94.81 194 ALA A N 1
ATOM 1385 C CA . ALA A 1 194 ? -25.561 6.617 49.610 1.00 94.81 194 ALA A CA 1
ATOM 1386 C C . ALA A 1 194 ? -26.687 6.415 50.633 1.00 94.81 194 ALA A C 1
ATOM 1388 O O . ALA A 1 194 ? -26.675 7.043 51.684 1.00 94.81 194 ALA A O 1
ATOM 1389 N N . ALA A 1 195 ? -27.592 5.459 50.402 1.00 93.12 195 ALA A N 1
ATOM 1390 C CA . ALA A 1 195 ? -28.666 5.151 51.347 1.00 93.12 195 ALA A CA 1
ATOM 1391 C C . ALA A 1 195 ? -28.150 4.723 52.735 1.00 93.12 195 ALA A C 1
ATOM 1393 O O . ALA A 1 195 ? -28.720 5.104 53.755 1.00 93.12 195 ALA A O 1
ATOM 1394 N N . LEU A 1 196 ? -27.054 3.957 52.782 1.00 92.31 196 LEU A N 1
ATOM 1395 C CA . LEU A 1 196 ? -26.402 3.568 54.037 1.00 92.31 196 LEU A CA 1
ATOM 1396 C C . LEU A 1 196 ? -25.657 4.724 54.726 1.00 92.31 196 LEU A C 1
ATOM 1398 O O . LEU A 1 196 ? -25.485 4.671 55.945 1.00 92.31 196 LEU A O 1
ATOM 1402 N N . GLN A 1 197 ? -25.164 5.705 53.961 1.00 92.62 197 GLN A N 1
ATOM 1403 C CA . GLN A 1 197 ? -24.457 6.890 54.466 1.00 92.62 197 GLN A CA 1
ATOM 1404 C C . GLN A 1 197 ? -25.411 7.973 54.977 1.00 92.62 197 GLN A C 1
ATOM 1406 O O . GLN A 1 197 ? -25.116 8.598 55.990 1.00 92.62 197 GLN A O 1
ATOM 1411 N N . ASP A 1 198 ? -26.550 8.155 54.312 1.00 92.69 198 ASP A N 1
ATOM 1412 C CA . ASP A 1 198 ? -27.561 9.164 54.645 1.00 92.69 198 ASP A CA 1
ATOM 1413 C C . ASP A 1 198 ? -28.526 8.696 55.761 1.00 92.69 198 ASP A C 1
ATOM 1415 O O . ASP A 1 198 ? -29.555 9.328 55.990 1.00 92.69 198 ASP A O 1
ATOM 1419 N N . ASP A 1 199 ? -28.220 7.573 56.432 1.00 85.00 199 ASP A N 1
ATOM 1420 C CA . ASP A 1 199 ? -29.053 6.904 57.451 1.00 85.00 199 ASP A CA 1
ATOM 1421 C C . ASP A 1 199 ? -30.518 6.679 57.012 1.00 85.00 199 ASP A C 1
ATOM 1423 O O . ASP A 1 199 ? -31.433 6.580 57.827 1.00 85.00 199 ASP A O 1
ATOM 1427 N N . LEU A 1 200 ? -30.743 6.527 55.700 1.00 86.75 200 LEU A N 1
ATOM 1428 C CA . LEU A 1 200 ? -32.051 6.216 55.106 1.00 86.75 200 LEU A CA 1
ATOM 1429 C C . LEU A 1 200 ? -32.503 4.768 55.378 1.00 86.75 200 LEU A C 1
ATOM 1431 O O . LEU A 1 200 ? -33.631 4.410 55.050 1.00 86.75 200 LEU A O 1
ATOM 1435 N N . VAL A 1 201 ? -31.619 3.927 55.924 1.00 86.25 201 VAL A N 1
ATOM 1436 C CA . VAL A 1 201 ? -31.837 2.495 56.167 1.00 86.25 201 VAL A CA 1
ATOM 1437 C C . VAL A 1 201 ? -31.983 2.240 57.667 1.00 86.25 201 VAL A C 1
ATOM 1439 O O . VAL A 1 201 ? -31.029 2.440 58.428 1.00 86.25 201 VAL A O 1
ATOM 1442 N N . GLU A 1 202 ? -33.149 1.754 58.099 1.00 86.44 202 GLU A N 1
ATOM 1443 C CA . GLU A 1 202 ? -33.485 1.643 59.520 1.00 86.44 202 GLU A CA 1
ATOM 1444 C C . GLU A 1 202 ? -33.180 0.244 60.085 1.00 86.44 202 GLU A C 1
ATOM 1446 O O . GLU A 1 202 ? -33.756 -0.782 59.721 1.00 86.44 202 GLU A O 1
ATOM 1451 N N . GLY A 1 203 ? -32.276 0.204 61.062 1.00 86.75 203 GLY A N 1
ATOM 1452 C CA . GLY A 1 203 ? -32.017 -0.983 61.872 1.00 86.75 203 GLY A CA 1
ATOM 1453 C C . GLY A 1 203 ? -31.079 -2.037 61.253 1.00 86.75 203 GLY A C 1
ATOM 1454 O O . GLY A 1 203 ? -30.724 -1.998 60.072 1.00 86.75 203 GLY A O 1
ATOM 1455 N N . PRO A 1 204 ? -30.627 -3.014 62.067 1.00 86.56 204 PRO A N 1
ATOM 1456 C CA . PRO A 1 204 ? -29.548 -3.931 61.683 1.00 86.56 204 PRO A CA 1
ATOM 1457 C C . PRO A 1 204 ? -29.921 -4.878 60.538 1.00 86.56 204 PRO A C 1
ATOM 1459 O O . PRO A 1 204 ? -29.073 -5.221 59.717 1.00 86.56 204 PRO A O 1
ATOM 1462 N N . ALA A 1 205 ? -31.187 -5.303 60.482 1.00 88.75 205 ALA A N 1
ATOM 1463 C CA . ALA A 1 205 ? -31.667 -6.250 59.480 1.00 88.75 205 ALA A CA 1
ATOM 1464 C C . ALA A 1 205 ? -31.689 -5.635 58.072 1.00 88.75 205 ALA A C 1
ATOM 1466 O O . ALA A 1 205 ? -31.265 -6.277 57.112 1.00 88.75 205 ALA A O 1
ATOM 1467 N N . GLU A 1 206 ? -32.132 -4.381 57.944 1.00 88.62 206 GLU A N 1
ATOM 1468 C CA . GLU A 1 206 ? -32.215 -3.709 56.649 1.00 88.62 206 GLU A CA 1
ATOM 1469 C C . GLU A 1 206 ? -30.831 -3.305 56.124 1.00 88.62 206 GLU A C 1
ATOM 1471 O O . GLU A 1 206 ? -30.541 -3.516 54.944 1.00 88.62 206 GLU A O 1
ATOM 1476 N N . ARG A 1 207 ? -29.920 -2.865 57.011 1.00 90.06 207 ARG A N 1
ATOM 1477 C CA . ARG A 1 207 ? -28.501 -2.670 56.655 1.00 90.06 207 ARG A CA 1
ATOM 1478 C C . ARG A 1 207 ? -27.859 -3.962 56.150 1.00 90.06 207 ARG A C 1
ATOM 1480 O O . ARG A 1 207 ? -27.124 -3.926 55.167 1.00 90.06 207 ARG A O 1
ATOM 1487 N N . GLY A 1 208 ? -28.156 -5.098 56.788 1.00 91.75 208 GLY A N 1
ATOM 1488 C CA . GLY A 1 208 ? -27.684 -6.412 56.344 1.00 91.75 208 GLY A CA 1
ATOM 1489 C C . GLY A 1 208 ? -28.148 -6.764 54.927 1.00 91.75 208 GLY A C 1
ATOM 1490 O O . GLY A 1 208 ? -27.350 -7.252 54.132 1.00 91.75 208 GLY A O 1
ATOM 1491 N N . ARG A 1 209 ? -29.404 -6.446 54.580 1.00 93.00 209 ARG A N 1
ATOM 1492 C CA . ARG A 1 209 ? -29.938 -6.639 53.222 1.00 93.00 209 ARG A CA 1
ATOM 1493 C C . ARG A 1 209 ? -29.207 -5.782 52.186 1.00 93.00 209 ARG A C 1
ATOM 1495 O O . ARG A 1 209 ? -28.787 -6.313 51.169 1.00 93.00 209 ARG A O 1
ATOM 1502 N N . TYR A 1 210 ? -28.992 -4.495 52.466 1.00 94.06 210 TYR A N 1
ATOM 1503 C CA . TYR A 1 210 ? -28.270 -3.601 51.548 1.00 94.06 210 TYR A CA 1
ATOM 1504 C C . TYR A 1 210 ? -26.829 -4.069 51.301 1.00 94.06 210 TYR A C 1
ATOM 1506 O O . TYR A 1 210 ? -26.354 -4.018 50.170 1.00 94.06 210 TYR A O 1
ATOM 1514 N N . LEU A 1 211 ? -26.140 -4.553 52.340 1.00 93.69 211 LEU A N 1
ATOM 1515 C CA . LEU A 1 211 ? -24.799 -5.127 52.200 1.00 93.69 211 LEU A CA 1
ATOM 1516 C C . LEU A 1 211 ? -24.808 -6.411 51.353 1.00 93.69 211 LEU A C 1
ATOM 1518 O O . LEU A 1 211 ? -23.950 -6.563 50.489 1.00 93.69 211 LEU A O 1
ATOM 1522 N N . ALA A 1 212 ? -25.796 -7.292 51.533 1.00 94.94 212 ALA A N 1
ATOM 1523 C CA . ALA A 1 212 ? -25.950 -8.489 50.701 1.00 94.94 212 ALA A CA 1
ATOM 1524 C C . ALA A 1 212 ? -26.261 -8.147 49.227 1.00 94.94 212 ALA A C 1
ATOM 1526 O O . ALA A 1 212 ? -25.720 -8.766 48.305 1.00 94.94 212 ALA A O 1
ATOM 1527 N N . ASP A 1 213 ? -27.083 -7.121 48.987 1.00 94.81 213 ASP A N 1
ATOM 1528 C CA . ASP A 1 213 ? -27.355 -6.618 47.637 1.00 94.81 213 ASP A CA 1
ATOM 1529 C C . ASP A 1 213 ? -26.077 -6.048 47.002 1.00 94.81 213 ASP A C 1
ATOM 1531 O O . ASP A 1 213 ? -25.803 -6.297 45.826 1.00 94.81 213 ASP A O 1
ATOM 1535 N N . MET A 1 214 ? -25.246 -5.329 47.767 1.00 96.44 214 MET A N 1
ATOM 1536 C CA . MET A 1 214 ? -23.937 -4.872 47.292 1.00 96.44 214 MET A CA 1
ATOM 1537 C C . MET A 1 214 ? -23.005 -6.033 46.936 1.00 96.44 214 MET A C 1
ATOM 1539 O O . MET A 1 214 ? -22.401 -6.007 45.863 1.00 96.44 214 MET A O 1
ATOM 1543 N N . GLU A 1 215 ? -22.902 -7.056 47.789 1.00 96.69 215 GLU A N 1
ATOM 1544 C CA . GLU A 1 215 ? -22.102 -8.257 47.503 1.00 96.69 215 GLU A CA 1
ATOM 1545 C C . GLU A 1 215 ? -22.549 -8.931 46.201 1.00 96.69 215 GLU A C 1
ATOM 1547 O O . GLU A 1 215 ? -21.711 -9.310 45.383 1.00 96.69 215 GLU A O 1
ATOM 1552 N N . THR A 1 216 ? -23.860 -8.989 45.951 1.00 96.19 216 THR A N 1
ATOM 1553 C CA . THR A 1 216 ? -24.420 -9.533 44.704 1.00 96.19 216 THR A CA 1
ATOM 1554 C C . THR A 1 216 ? -23.966 -8.735 43.475 1.00 96.19 216 THR A C 1
ATOM 1556 O O . THR A 1 216 ? -23.543 -9.320 42.477 1.00 96.19 216 THR A O 1
ATOM 1559 N N . HIS A 1 217 ? -23.996 -7.400 43.535 1.00 95.38 217 HIS A N 1
ATOM 1560 C CA . HIS A 1 217 ? -23.535 -6.552 42.427 1.00 95.38 217 HIS A CA 1
ATOM 1561 C C . HIS A 1 217 ? -22.013 -6.618 42.225 1.00 95.38 217 HIS A C 1
ATOM 1563 O O . HIS A 1 217 ? -21.548 -6.554 41.087 1.00 95.38 217 HIS A O 1
ATOM 1569 N N . ILE A 1 218 ? -21.233 -6.766 43.302 1.00 96.56 218 ILE A N 1
ATOM 1570 C CA . ILE A 1 218 ? -19.780 -6.980 43.225 1.00 96.56 218 ILE A CA 1
ATOM 1571 C C . ILE A 1 218 ? -19.478 -8.324 42.553 1.00 96.56 218 ILE A C 1
ATOM 1573 O O . ILE A 1 218 ? -18.653 -8.366 41.645 1.00 96.56 218 ILE A O 1
ATOM 1577 N N . ALA A 1 219 ? -20.180 -9.396 42.929 1.00 94.88 219 ALA A N 1
ATOM 1578 C CA . ALA A 1 219 ? -20.023 -10.706 42.299 1.00 94.88 219 ALA A CA 1
ATOM 1579 C C . ALA A 1 219 ? -20.377 -10.672 40.801 1.00 94.88 219 ALA A C 1
ATOM 1581 O O . ALA A 1 219 ? -19.656 -11.237 39.981 1.00 94.88 219 ALA A O 1
ATOM 1582 N N . ALA A 1 220 ? -21.442 -9.955 40.425 1.00 92.94 220 ALA A N 1
ATOM 1583 C CA . ALA A 1 220 ? -21.806 -9.758 39.022 1.00 92.94 220 ALA A CA 1
ATOM 1584 C C . ALA A 1 220 ? -20.716 -9.012 38.229 1.00 92.94 220 ALA A C 1
ATOM 1586 O O . ALA A 1 220 ? -20.400 -9.404 37.108 1.00 92.94 220 ALA A O 1
ATOM 1587 N N . LEU A 1 221 ? -20.111 -7.970 38.815 1.00 95.25 221 LEU A N 1
ATOM 1588 C CA . LEU A 1 221 ? -18.975 -7.257 38.220 1.00 95.25 221 LEU A CA 1
ATOM 1589 C C . LEU A 1 221 ? -17.747 -8.161 38.050 1.00 95.25 221 LEU A C 1
ATOM 1591 O O . LEU A 1 221 ? -17.093 -8.089 37.013 1.00 95.25 221 LEU A O 1
ATOM 1595 N N . SER A 1 222 ? -17.438 -9.006 39.038 1.00 94.44 222 SER A N 1
ATOM 1596 C CA . SER A 1 222 ? -16.335 -9.972 38.949 1.00 94.44 222 SER A CA 1
ATOM 1597 C C . SER A 1 222 ? -16.531 -10.956 37.797 1.00 94.44 222 SER A C 1
ATOM 1599 O O . SER A 1 222 ? -15.623 -11.094 36.984 1.00 94.44 222 SER A O 1
ATOM 1601 N N . ASN A 1 223 ? -17.726 -11.540 37.658 1.00 92.88 223 ASN A N 1
ATOM 1602 C CA . ASN A 1 223 ? -18.027 -12.455 36.551 1.00 92.88 223 ASN A CA 1
ATOM 1603 C C . ASN A 1 223 ? -17.874 -11.770 35.180 1.00 92.88 223 ASN A C 1
ATOM 1605 O O . ASN A 1 223 ? -17.254 -12.326 34.285 1.00 92.88 223 ASN A O 1
ATOM 1609 N N . LEU A 1 224 ? -18.360 -10.531 35.031 1.00 91.69 224 LEU A N 1
ATOM 1610 C CA . LEU A 1 224 ? -18.205 -9.745 33.795 1.00 91.69 224 LEU A CA 1
ATOM 1611 C C . LEU A 1 224 ? -16.733 -9.484 33.431 1.00 91.69 224 LEU A C 1
ATOM 1613 O O . LEU A 1 224 ? -16.372 -9.451 32.254 1.00 91.69 224 LEU A O 1
ATOM 1617 N N . ILE A 1 225 ? -15.880 -9.263 34.435 1.00 92.19 225 ILE A N 1
ATOM 1618 C CA . ILE A 1 225 ? -14.436 -9.086 34.236 1.00 92.19 225 ILE A CA 1
ATOM 1619 C C . ILE A 1 225 ? -13.787 -10.409 33.818 1.00 92.19 225 ILE A C 1
ATOM 1621 O O . ILE A 1 225 ? -12.941 -10.402 32.921 1.00 92.19 225 ILE A O 1
ATOM 1625 N N . ASP A 1 226 ? -14.182 -11.521 34.436 1.00 92.19 226 ASP A N 1
ATOM 1626 C CA . ASP A 1 226 ? -13.681 -12.855 34.097 1.00 92.19 226 ASP A CA 1
ATOM 1627 C C . ASP A 1 226 ? -14.063 -13.244 32.657 1.00 92.19 226 ASP A C 1
ATOM 1629 O O . ASP A 1 226 ? -13.190 -13.660 31.890 1.00 92.19 226 ASP A O 1
ATOM 1633 N N . ASP A 1 227 ? -15.312 -12.989 32.252 1.00 90.62 227 ASP A N 1
ATOM 1634 C CA . ASP A 1 227 ? -15.799 -13.195 30.881 1.00 90.62 227 ASP A CA 1
ATOM 1635 C C . ASP A 1 227 ? -14.973 -12.380 29.866 1.00 90.62 227 ASP A C 1
ATOM 1637 O O . ASP A 1 227 ? -14.579 -12.880 28.808 1.00 90.62 227 ASP A O 1
ATOM 1641 N N . LEU A 1 228 ? -14.644 -11.122 30.192 1.00 89.62 228 LEU A N 1
ATOM 1642 C CA . LEU A 1 228 ? -13.808 -10.271 29.339 1.00 89.62 228 LEU A CA 1
ATOM 1643 C C . LEU A 1 228 ? -12.365 -10.794 29.232 1.00 89.62 228 LEU A C 1
ATOM 1645 O O . LEU A 1 228 ? -11.757 -10.727 28.159 1.00 89.62 228 LEU A O 1
ATOM 1649 N N . PHE A 1 229 ? -11.810 -11.319 30.328 1.00 89.19 229 PHE A N 1
ATOM 1650 C CA . PHE A 1 229 ? -10.487 -11.942 30.329 1.00 89.19 229 PHE A CA 1
ATOM 1651 C C . PHE A 1 229 ? -10.450 -13.190 29.448 1.00 89.19 229 PHE A C 1
ATOM 1653 O O . PHE A 1 229 ? -9.484 -13.361 28.696 1.00 89.19 229 PHE A O 1
ATOM 1660 N N . GLU A 1 230 ? -11.484 -14.030 29.511 1.00 89.50 230 GLU A N 1
ATOM 1661 C CA . GLU A 1 230 ? -11.611 -15.217 28.663 1.00 89.50 230 GLU A CA 1
ATOM 1662 C C . GLU A 1 230 ? -11.683 -14.829 27.181 1.00 89.50 230 GLU A C 1
ATOM 1664 O O . GLU A 1 230 ? -10.946 -15.388 26.364 1.00 89.50 230 GLU A O 1
ATOM 1669 N N . LEU A 1 231 ? -12.459 -13.788 26.853 1.00 84.50 231 LEU A N 1
ATOM 1670 C CA . LEU A 1 231 ? -12.574 -13.268 25.490 1.00 84.50 231 LEU A CA 1
ATOM 1671 C C . LEU A 1 231 ? -11.248 -12.707 24.945 1.00 84.50 231 LEU A C 1
ATOM 1673 O O . LEU A 1 231 ? -10.957 -12.865 23.766 1.00 84.50 231 LEU A O 1
ATOM 1677 N N . SER A 1 232 ? -10.435 -12.063 25.791 1.00 82.62 232 SER A N 1
ATOM 1678 C CA . SER A 1 232 ? -9.151 -11.457 25.387 1.00 82.62 232 SER A CA 1
ATOM 1679 C C . SER A 1 232 ? -8.026 -12.461 25.103 1.00 82.62 232 SER A C 1
ATOM 1681 O O . SER A 1 232 ? -6.968 -12.078 24.599 1.00 82.62 232 SER A O 1
ATOM 1683 N N . ARG A 1 233 ? -8.213 -13.725 25.499 1.00 76.00 233 ARG A N 1
ATOM 1684 C CA . ARG A 1 233 ? -7.180 -14.769 25.477 1.00 76.00 233 ARG A CA 1
ATOM 1685 C C . ARG A 1 233 ? -7.363 -15.772 24.329 1.00 76.00 233 ARG A C 1
ATOM 1687 O O . ARG A 1 233 ? -6.443 -16.556 24.079 1.00 76.00 233 ARG A O 1
ATOM 1694 N N . LEU A 1 234 ? -8.529 -15.759 23.685 1.00 55.59 234 LEU A N 1
ATOM 1695 C CA . LEU A 1 234 ? -8.835 -16.470 22.439 1.00 55.59 234 LEU A CA 1
ATOM 1696 C C . LEU A 1 234 ? -8.312 -15.686 21.230 1.00 55.59 234 LEU A C 1
ATOM 1698 O O . LEU A 1 234 ? -7.856 -16.360 20.279 1.00 55.59 234 LEU A O 1
#

Sequence (234 aa):
MSARSTALVLGLVVAAGGGAFALVYGPRDGALMALFMLGCGALVLGGAHLLARRRRVVGALSRQFVAGISLAIGLVTLGVGAIALLMFLSPHDAFTMIVLLLFAGALSACSASLLAGGVLDDIESVRDGLAAVGEGRREIEITTTAHDELAELAAAANEMAGRLDAEEHARRELVAAVSHDLRTPITSLRLLAAALQDDLVEGPAERGRYLADMETHIAALSNLIDDLFELSRL

Nearest PDB structures (foldseek):
  5cwp-assembly1_A  TM=1.977E-01  e=6.821E+00  synthetic construct

pLDDT: mean 79.41, std 12.89, range [50.28, 96.88]

Radius of gyration: 37.91 Å; Cα contacts (8 Å, |Δi|>4): 147; chains: 1; bounding box: 71×27×112 Å

Foldseek 3Di:
DDPVVLVVVLLVVLCVQLVVCCVPPNNVVSVVSSVLSSVLSCQLVVVLVVLVVVDVVQDDPLSSLLVSLVSNLVSQLVSLLVVLVVPDPDPVVSVVRSVVSNVVSVVVSVVSSVVVVLVSVLVVLLVVQVVVLVVVDLPDQRDHPDPDVSVVVSVVSNVVSNVVVVVVVVVVVVVVVLVVVLVVLVVLLVVLVVCVVVVVADDDVRPVVSVVSNVVSVVVVVVSVVVVVVVVVD

Solvent-accessible surface area (backbone atoms only — not comparable to full-atom values): 12606 Å² total; per-residue (Å²): 132,54,77,67,57,57,51,51,52,51,52,52,52,26,51,53,53,14,50,58,41,20,75,76,72,33,67,69,57,8,50,52,48,23,54,49,48,46,53,54,50,50,50,41,53,50,49,43,52,50,54,61,71,40,43,87,77,61,55,58,67,69,56,47,51,53,49,42,42,52,49,42,36,51,53,52,38,52,51,52,42,51,49,33,71,74,72,54,99,46,74,64,61,36,51,53,52,43,53,54,43,48,50,55,31,53,51,52,40,52,52,53,48,58,60,50,47,57,58,48,53,38,51,48,37,45,50,54,42,52,50,42,45,73,73,68,52,61,96,68,83,50,68,60,89,56,89,50,75,64,31,55,50,30,51,54,49,38,53,52,44,52,52,54,42,52,52,53,49,51,50,50,51,51,53,52,51,51,54,54,64,54,46,54,44,54,49,51,45,51,52,52,49,48,37,64,70,70,64,72,51,74,60,74,69,50,49,50,50,50,52,52,53,42,52,51,39,51,52,53,52,50,51,55,51,51,54,51,53,56,63,74,73,112

Secondary structure (DSSP, 8-state):
--HHHHHHHHHHHHHHHHHHHHHHH-HHHHHHHHHHHHHHHHHHHHHHHHHHHTHHHH-SHHHHHHHHHHHHHHHHHHHHHHHHHHH-S-HHHHHHHHHHHHHHHHHHHHHHHHHHHHHHHHHHHHHHHHHHHHTT--------S-SSHHHHHHHHHHHHHHHHHHHHHHHHHHHHHHHHHHHHHHHHHHHHHHHHHTT-S-HHHHHHHHHHHHHHHHHHHHHHHHHHHHHTT-